Protein AF-A0A833YTD2-F1 (afdb_monomer_lite)

Structure (mmCIF, N/CA/C/O backbone):
data_AF-A0A833YTD2-F1
#
_entry.id   AF-A0A833YTD2-F1
#
loop_
_atom_site.group_PDB
_atom_site.id
_atom_site.type_symbol
_atom_site.label_atom_id
_atom_site.label_alt_id
_atom_site.label_comp_id
_atom_site.label_asym_id
_atom_site.label_entity_id
_atom_site.label_seq_id
_atom_site.pdbx_PDB_ins_code
_atom_site.Cartn_x
_atom_site.Cartn_y
_atom_site.Cartn_z
_atom_site.occupancy
_atom_site.B_iso_or_equiv
_atom_site.auth_seq_id
_atom_site.auth_comp_id
_atom_site.auth_asym_id
_atom_site.auth_atom_id
_atom_site.pdbx_PDB_model_num
ATOM 1 N N . MET A 1 1 ? 0.927 -25.641 -56.494 1.00 41.62 1 MET A N 1
ATOM 2 C CA . MET A 1 1 ? 1.673 -25.225 -57.704 1.00 41.62 1 MET A CA 1
ATOM 3 C C . MET A 1 1 ? 3.139 -25.027 -57.335 1.00 41.62 1 MET A C 1
ATOM 5 O O . MET A 1 1 ? 3.427 -24.178 -56.504 1.00 41.62 1 MET A O 1
ATOM 9 N N . LYS A 1 2 ? 4.049 -25.852 -57.868 1.00 44.50 2 LYS A N 1
ATOM 10 C CA . LYS A 1 2 ? 5.506 -25.707 -57.690 1.00 44.50 2 LYS A CA 1
ATOM 11 C C . LYS A 1 2 ? 6.048 -24.859 -58.843 1.00 44.50 2 LYS A C 1
ATOM 13 O O . LYS A 1 2 ? 5.858 -25.237 -59.993 1.00 44.50 2 LYS A O 1
ATOM 18 N N . VAL A 1 3 ? 6.706 -23.741 -58.540 1.00 43.31 3 VAL A N 1
ATOM 19 C CA . VAL A 1 3 ? 7.342 -22.870 -59.542 1.00 43.31 3 VAL A CA 1
ATOM 20 C C . VAL A 1 3 ? 8.847 -23.133 -59.515 1.00 43.31 3 VAL A C 1
ATOM 22 O O . VAL A 1 3 ? 9.513 -22.848 -58.521 1.00 43.31 3 VAL A O 1
ATOM 25 N N . ALA A 1 4 ? 9.374 -23.726 -60.586 1.00 42.44 4 ALA A N 1
ATOM 26 C CA . ALA A 1 4 ? 10.803 -23.953 -60.773 1.00 42.44 4 ALA A CA 1
ATOM 27 C C . ALA A 1 4 ? 11.486 -22.652 -61.232 1.00 42.44 4 ALA A C 1
ATOM 29 O O . ALA A 1 4 ? 11.029 -22.015 -62.178 1.00 42.44 4 ALA A O 1
ATOM 30 N N . LYS A 1 5 ? 12.578 -22.250 -60.570 1.00 51.62 5 LYS A N 1
ATOM 31 C CA . LYS A 1 5 ? 13.430 -21.124 -60.988 1.00 51.62 5 LYS A CA 1
ATOM 32 C C . LYS A 1 5 ? 14.595 -21.664 -61.821 1.00 51.62 5 LYS A C 1
ATOM 34 O O . LYS A 1 5 ? 15.407 -22.430 -61.313 1.00 51.62 5 LYS A O 1
ATOM 39 N N . SER A 1 6 ? 14.667 -21.272 -63.089 1.00 47.19 6 SER A N 1
ATOM 40 C CA . SER A 1 6 ? 15.777 -21.577 -63.998 1.00 47.19 6 SER A CA 1
ATOM 41 C C . SER A 1 6 ? 17.015 -20.736 -63.666 1.00 47.19 6 SER A C 1
ATOM 43 O O . SER A 1 6 ? 16.913 -19.518 -63.523 1.00 47.19 6 SER A O 1
ATOM 45 N N . SER A 1 7 ? 18.188 -21.365 -63.583 1.00 44.44 7 SER A N 1
ATOM 46 C CA . SER A 1 7 ? 19.479 -20.696 -63.404 1.00 44.44 7 SER A CA 1
ATOM 47 C C . SER A 1 7 ? 20.081 -20.283 -64.751 1.00 44.44 7 SER A C 1
ATOM 49 O O . SER A 1 7 ? 20.468 -21.144 -65.540 1.00 44.44 7 SER A O 1
ATOM 51 N N . THR A 1 8 ? 20.212 -18.983 -65.005 1.00 51.75 8 THR A N 1
ATOM 52 C CA . THR A 1 8 ? 21.059 -18.447 -66.083 1.00 51.75 8 THR A CA 1
ATOM 53 C C . THR A 1 8 ? 22.411 -17.997 -65.507 1.00 51.75 8 THR A C 1
ATOM 55 O O . THR A 1 8 ? 22.446 -17.400 -64.426 1.00 51.75 8 THR A O 1
ATOM 58 N N . PRO A 1 9 ? 23.548 -18.282 -66.169 1.00 45.06 9 PRO A N 1
ATOM 59 C CA . PRO A 1 9 ? 24.859 -17.870 -65.676 1.00 45.06 9 PRO A CA 1
ATOM 60 C C . PRO A 1 9 ? 25.076 -16.365 -65.898 1.00 45.06 9 PRO A C 1
ATOM 62 O O . PRO A 1 9 ? 24.963 -15.863 -67.015 1.00 45.06 9 PRO A O 1
ATOM 65 N N . ARG A 1 10 ? 25.413 -15.632 -64.828 1.00 45.75 10 ARG A N 1
ATOM 66 C CA . ARG A 1 10 ? 25.857 -14.232 -64.910 1.00 45.75 10 ARG A CA 1
ATOM 67 C C . ARG A 1 10 ? 27.280 -14.181 -65.471 1.00 45.75 10 ARG A C 1
ATOM 69 O O . ARG A 1 10 ? 28.210 -14.671 -64.836 1.00 45.75 10 ARG A O 1
ATOM 76 N N . VAL A 1 11 ? 27.449 -13.561 -66.635 1.00 43.88 11 VAL A N 1
ATOM 77 C CA . VAL A 1 11 ? 28.760 -13.231 -67.212 1.00 43.88 11 VAL A CA 1
ATOM 78 C C . 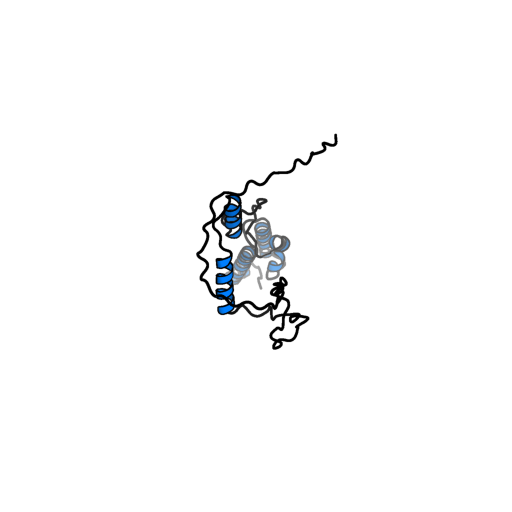VAL A 1 11 ? 29.309 -11.995 -66.493 1.00 43.88 11 VAL A C 1
ATOM 80 O O . VAL A 1 11 ? 28.683 -10.940 -66.494 1.00 43.88 11 VAL A O 1
ATOM 83 N N . SER A 1 12 ? 30.464 -12.136 -65.841 1.00 46.84 12 SER A N 1
ATOM 84 C CA . SER A 1 12 ? 31.156 -11.055 -65.130 1.00 46.84 12 SER A CA 1
ATOM 85 C C . SER A 1 12 ? 32.091 -10.307 -66.083 1.00 46.84 12 SER A C 1
ATOM 87 O O . SER A 1 12 ? 33.175 -10.797 -66.396 1.00 46.84 12 SER A O 1
ATOM 89 N N . THR A 1 13 ? 31.717 -9.105 -66.512 1.00 53.38 13 THR A N 1
ATOM 90 C CA . THR A 1 13 ? 32.609 -8.176 -67.224 1.00 53.38 13 THR A CA 1
ATOM 91 C C . THR A 1 13 ? 33.577 -7.514 -66.239 1.00 53.38 13 THR A C 1
ATOM 93 O O . THR A 1 13 ? 33.144 -6.845 -65.303 1.00 53.38 13 THR A O 1
ATOM 96 N N . ARG A 1 14 ? 34.889 -7.710 -66.424 1.00 50.53 14 ARG A N 1
ATOM 97 C CA . ARG A 1 14 ? 35.938 -7.034 -65.636 1.00 50.53 14 ARG A CA 1
ATOM 98 C C . ARG A 1 14 ? 36.152 -5.598 -66.157 1.00 50.53 14 ARG A C 1
ATOM 100 O O . ARG A 1 14 ? 36.214 -5.432 -67.374 1.00 50.53 14 ARG A O 1
ATOM 107 N N . PRO A 1 15 ? 36.288 -4.575 -65.293 1.00 50.06 15 PRO A N 1
ATOM 108 C CA . PRO A 1 15 ? 36.609 -3.213 -65.720 1.00 50.06 15 PRO A CA 1
ATOM 109 C C . PRO A 1 15 ? 38.087 -3.081 -66.129 1.00 50.06 15 PRO A C 1
ATOM 111 O O . PRO A 1 15 ? 38.977 -3.650 -65.505 1.00 50.06 15 PRO A O 1
ATOM 114 N N . VAL A 1 16 ? 38.324 -2.328 -67.207 1.00 52.22 16 VAL A N 1
ATOM 115 C CA . VAL A 1 16 ? 39.529 -2.348 -68.067 1.00 52.22 16 VAL A CA 1
ATOM 116 C C . VAL A 1 16 ? 40.715 -1.520 -67.529 1.00 52.22 16 VAL A C 1
ATOM 118 O O . VAL A 1 16 ? 41.730 -1.402 -68.197 1.00 52.22 16 VAL A O 1
ATOM 121 N N . HIS A 1 17 ? 40.629 -0.917 -66.341 1.00 51.88 17 HIS A N 1
ATOM 122 C CA . HIS A 1 17 ? 41.629 0.068 -65.899 1.00 51.88 17 HIS A CA 1
ATOM 123 C C . HIS A 1 17 ? 42.019 -0.174 -64.437 1.00 51.88 17 HIS A C 1
ATOM 125 O O . HIS A 1 17 ? 41.437 0.407 -63.525 1.00 51.88 17 HIS A O 1
ATOM 131 N N . GLN A 1 18 ? 43.002 -1.049 -64.216 1.00 53.09 18 GLN A N 1
ATOM 132 C CA . GLN A 1 18 ? 43.701 -1.173 -62.938 1.00 53.09 18 GLN A CA 1
ATOM 133 C C . GLN A 1 18 ? 45.182 -0.857 -63.171 1.00 53.09 18 GLN A C 1
ATOM 135 O O . GLN A 1 18 ? 45.814 -1.424 -64.058 1.00 53.09 18 GLN A O 1
ATOM 140 N N . ILE A 1 19 ? 45.687 0.105 -62.401 1.00 56.41 19 ILE A N 1
ATOM 141 C CA . ILE A 1 19 ? 47.019 0.712 -62.495 1.00 56.41 19 ILE A CA 1
ATOM 142 C C . ILE A 1 19 ? 48.107 -0.362 -62.324 1.00 56.41 19 ILE A C 1
ATOM 144 O O . ILE A 1 19 ? 48.122 -1.068 -61.315 1.00 56.41 19 ILE A O 1
ATOM 148 N N . GLN A 1 20 ? 49.005 -0.476 -63.308 1.00 44.88 20 GLN A N 1
ATOM 149 C CA . GLN A 1 20 ? 50.247 -1.249 -63.215 1.00 44.88 20 GLN A CA 1
ATOM 150 C C . GLN A 1 20 ? 51.271 -0.442 -62.411 1.00 44.88 20 GLN A C 1
ATOM 152 O O . GLN A 1 20 ? 51.542 0.711 -62.742 1.00 44.88 20 GLN A O 1
ATOM 157 N N . PHE A 1 21 ? 51.815 -1.038 -61.351 1.00 37.88 21 PHE A N 1
ATOM 158 C CA . PHE A 1 21 ? 52.979 -0.500 -60.654 1.00 37.88 21 PHE A CA 1
ATOM 159 C C . PHE A 1 21 ? 54.253 -1.042 -61.306 1.00 37.88 21 PHE A C 1
ATOM 161 O O . PHE A 1 21 ? 54.338 -2.233 -61.598 1.00 37.88 21 PHE A O 1
ATOM 168 N N . ASP A 1 22 ? 55.183 -0.121 -61.543 1.00 41.75 22 ASP A N 1
ATOM 169 C CA . ASP A 1 22 ? 56.456 -0.274 -62.247 1.00 41.75 22 ASP A CA 1
ATOM 170 C C . ASP A 1 22 ? 57.349 -1.334 -61.575 1.00 41.75 22 ASP A C 1
ATOM 172 O O . ASP A 1 22 ? 57.587 -1.295 -60.364 1.00 41.75 22 ASP A O 1
ATOM 176 N N . GLU A 1 23 ? 57.799 -2.313 -62.359 1.00 40.50 23 GLU A N 1
ATOM 177 C CA . GLU A 1 23 ? 58.590 -3.460 -61.913 1.00 40.50 23 GLU A CA 1
ATOM 178 C C . GLU A 1 23 ? 60.079 -3.091 -61.986 1.00 40.50 23 GLU A C 1
ATOM 180 O O . GLU A 1 23 ? 60.678 -3.026 -63.059 1.00 40.50 23 GLU A O 1
ATOM 185 N N . GLY A 1 24 ? 60.674 -2.805 -60.824 1.00 40.91 24 GLY A N 1
ATOM 186 C CA . GLY A 1 24 ? 62.115 -2.623 -60.683 1.00 40.91 24 GLY A CA 1
ATOM 187 C C . GLY A 1 24 ? 62.856 -3.913 -61.031 1.00 40.91 24 GLY A C 1
ATOM 188 O O . GLY A 1 24 ? 62.615 -4.961 -60.434 1.00 40.91 24 GLY A O 1
ATOM 189 N N . SER A 1 25 ? 63.750 -3.820 -62.012 1.00 46.19 25 SER A N 1
ATOM 190 C CA . SER A 1 25 ? 64.627 -4.894 -62.457 1.00 46.19 25 SER A CA 1
ATOM 191 C C . SER A 1 25 ? 65.612 -5.296 -61.363 1.00 46.19 25 SER A C 1
ATOM 193 O O . SER A 1 25 ? 66.451 -4.481 -60.996 1.00 46.19 25 SER A O 1
ATOM 195 N N . ASP A 1 26 ? 65.588 -6.559 -60.946 1.00 37.97 26 ASP A N 1
ATOM 196 C CA . ASP A 1 26 ? 66.776 -7.231 -60.423 1.00 37.97 26 ASP A CA 1
ATOM 197 C C . ASP A 1 26 ? 66.811 -8.674 -60.933 1.00 37.97 26 ASP A C 1
ATOM 199 O O . ASP A 1 26 ? 66.006 -9.541 -60.595 1.00 37.97 26 ASP A O 1
ATOM 203 N N . SER A 1 27 ? 67.753 -8.900 -61.838 1.00 45.41 27 SER A N 1
ATOM 204 C CA . SER A 1 27 ? 68.058 -10.171 -62.469 1.00 45.41 27 SER A CA 1
ATOM 205 C C . SER A 1 27 ? 68.852 -11.067 -61.525 1.00 45.41 27 SER A C 1
ATOM 207 O O . SER A 1 27 ? 70.038 -10.819 -61.351 1.00 45.41 27 SER A O 1
ATOM 209 N N . PHE A 1 28 ? 68.255 -12.143 -61.010 1.00 34.22 28 PHE A N 1
ATOM 210 C CA . PHE A 1 28 ? 68.983 -13.352 -60.608 1.00 34.22 28 PHE A CA 1
ATOM 211 C C . PHE A 1 28 ? 68.095 -14.584 -60.814 1.00 34.22 28 PHE A C 1
ATOM 213 O O . PHE A 1 28 ? 67.088 -14.784 -60.138 1.00 34.22 28 PHE A O 1
ATOM 220 N N . ALA A 1 29 ? 68.469 -15.398 -61.798 1.00 45.41 29 ALA A N 1
ATOM 221 C CA . ALA A 1 29 ? 67.940 -16.735 -61.976 1.00 45.41 29 ALA A CA 1
ATOM 222 C C . ALA A 1 29 ? 68.567 -17.652 -60.921 1.00 45.41 29 ALA A C 1
ATOM 224 O O . ALA A 1 29 ? 69.768 -17.882 -60.970 1.00 45.41 29 ALA A O 1
ATOM 225 N N . ASP A 1 30 ? 67.762 -18.175 -59.999 1.00 39.47 30 ASP A N 1
ATOM 226 C CA . ASP A 1 30 ? 67.750 -19.614 -59.750 1.00 39.47 30 ASP A CA 1
ATOM 227 C C . ASP A 1 30 ? 66.503 -20.049 -58.975 1.00 39.47 30 ASP A C 1
ATOM 229 O O . ASP A 1 30 ? 65.936 -19.336 -58.147 1.00 39.47 30 ASP A O 1
ATOM 233 N N . GLN A 1 31 ? 66.032 -21.232 -59.341 1.00 48.94 31 GLN A N 1
ATOM 234 C CA . GLN A 1 31 ? 64.831 -21.879 -58.843 1.00 48.94 31 GLN A CA 1
ATOM 235 C C . GLN A 1 31 ? 64.985 -22.313 -57.384 1.00 48.94 31 GLN A C 1
ATOM 237 O O . GLN A 1 31 ? 65.771 -23.201 -57.099 1.00 48.94 31 GLN A O 1
ATOM 242 N N . GLU A 1 32 ? 64.094 -21.849 -56.508 1.00 40.56 32 GLU A N 1
ATOM 243 C CA . GLU A 1 32 ? 63.520 -22.694 -55.456 1.00 40.56 32 GLU A CA 1
ATOM 244 C C . GLU A 1 32 ? 62.132 -22.162 -55.072 1.00 40.56 32 GLU A C 1
ATOM 246 O O . GLU A 1 32 ? 61.956 -21.141 -54.410 1.00 40.56 32 GLU A O 1
ATOM 251 N N . LYS A 1 33 ? 61.098 -22.862 -55.552 1.00 41.75 33 LYS A N 1
ATOM 252 C CA . LYS A 1 33 ? 59.701 -22.641 -55.176 1.00 41.75 33 LYS A CA 1
ATOM 253 C C . LYS A 1 33 ? 59.516 -23.013 -53.704 1.00 41.75 33 LYS A C 1
ATOM 255 O O . LYS A 1 33 ? 59.123 -24.139 -53.398 1.00 41.75 33 LYS A O 1
ATOM 260 N N . THR A 1 34 ? 59.690 -22.066 -52.789 1.00 41.94 34 THR A N 1
ATOM 261 C CA . THR A 1 34 ? 58.997 -22.148 -51.503 1.00 41.94 34 THR A CA 1
ATOM 262 C C . THR A 1 34 ? 57.529 -21.845 -51.782 1.00 41.94 34 THR A C 1
ATOM 264 O O . THR A 1 34 ? 57.094 -20.707 -51.939 1.00 41.94 34 THR A O 1
ATOM 267 N N . ALA A 1 35 ? 56.745 -22.910 -51.952 1.00 46.88 35 ALA A N 1
ATOM 268 C CA . ALA A 1 35 ? 55.295 -22.832 -51.977 1.00 46.88 35 ALA A CA 1
ATOM 269 C C . ALA A 1 35 ? 54.818 -22.397 -50.586 1.00 46.88 35 ALA A C 1
ATOM 271 O O . ALA A 1 35 ? 54.372 -23.213 -49.778 1.00 46.88 35 ALA A O 1
ATOM 272 N N . ASP A 1 36 ? 54.928 -21.101 -50.299 1.00 51.22 36 ASP A N 1
ATOM 273 C CA . ASP A 1 36 ? 54.389 -20.487 -49.100 1.00 51.22 36 ASP A CA 1
ATOM 274 C C . ASP A 1 36 ? 52.878 -20.342 -49.304 1.00 51.22 36 ASP A C 1
ATOM 276 O O . ASP A 1 36 ? 52.296 -19.274 -49.507 1.00 51.22 36 ASP A O 1
ATOM 280 N N . HIS A 1 37 ? 52.214 -21.499 -49.318 1.00 54.41 37 HIS A N 1
ATOM 281 C CA . HIS A 1 37 ? 50.795 -21.597 -49.082 1.00 54.41 37 HIS A CA 1
ATOM 282 C C . HIS A 1 37 ? 50.560 -20.895 -47.748 1.00 54.41 37 HIS A C 1
ATOM 284 O O . HIS A 1 37 ? 50.766 -21.498 -46.691 1.00 54.41 37 HIS A O 1
ATOM 290 N N . ARG A 1 38 ? 50.110 -19.633 -47.784 1.00 60.91 38 ARG A N 1
ATOM 291 C CA . ARG A 1 38 ? 49.451 -18.968 -46.657 1.00 60.91 38 ARG A CA 1
ATOM 292 C C . ARG A 1 38 ? 48.228 -19.809 -46.296 1.00 60.91 38 ARG A C 1
ATOM 294 O O . ARG A 1 38 ? 47.096 -19.508 -46.671 1.00 60.91 38 ARG A O 1
ATOM 301 N N . LYS A 1 39 ? 48.462 -20.926 -45.601 1.00 64.06 39 LYS A N 1
ATOM 302 C CA . LYS A 1 39 ? 47.451 -21.727 -44.930 1.00 64.06 39 LYS A CA 1
ATOM 303 C C . LYS A 1 39 ? 46.708 -20.716 -44.080 1.00 64.06 39 LYS A C 1
ATOM 305 O O . LYS A 1 39 ? 47.331 -20.041 -43.264 1.00 64.06 39 LYS A O 1
ATOM 310 N N . ARG A 1 40 ? 45.409 -20.554 -44.324 1.00 66.88 40 ARG A N 1
ATOM 311 C CA . ARG A 1 40 ? 44.534 -19.689 -43.530 1.00 66.88 40 ARG A CA 1
ATOM 312 C C . ARG A 1 40 ? 44.552 -20.219 -42.094 1.00 66.88 40 ARG A C 1
ATOM 314 O O . ARG A 1 40 ? 43.794 -21.122 -41.750 1.00 66.88 40 ARG A O 1
ATOM 321 N N . LYS A 1 41 ? 45.509 -19.757 -41.289 1.00 75.06 41 LYS A N 1
ATOM 322 C CA . LYS A 1 41 ? 45.651 -20.140 -39.885 1.00 75.06 41 LYS A CA 1
ATOM 323 C C . LYS A 1 41 ? 44.578 -19.377 -39.119 1.00 75.06 41 LYS A C 1
ATOM 325 O O . LYS A 1 41 ? 44.457 -18.165 -39.257 1.00 75.06 41 LYS A O 1
ATOM 330 N N . ASN A 1 42 ? 43.761 -20.108 -38.370 1.00 83.81 42 ASN A N 1
ATOM 331 C CA . ASN A 1 42 ? 42.755 -19.514 -37.499 1.00 83.81 42 ASN A CA 1
ATOM 332 C C . ASN A 1 42 ? 43.471 -18.790 -36.344 1.00 83.81 42 ASN A C 1
ATOM 334 O O . ASN A 1 42 ? 44.375 -19.371 -35.746 1.00 83.81 42 ASN A O 1
ATOM 338 N N . ILE A 1 43 ? 43.050 -17.562 -36.034 1.00 87.69 43 ILE A N 1
ATOM 339 C CA . ILE A 1 43 ? 43.617 -16.702 -34.982 1.00 87.69 43 ILE A CA 1
ATOM 340 C C . ILE A 1 43 ? 43.636 -17.361 -33.594 1.00 87.69 43 ILE A C 1
ATOM 342 O O . ILE A 1 43 ? 44.514 -17.068 -32.792 1.00 87.69 43 ILE A O 1
ATOM 346 N N . PHE A 1 44 ? 42.729 -18.305 -33.329 1.00 86.12 44 PHE A N 1
ATOM 347 C CA . PHE A 1 44 ? 42.662 -19.030 -32.057 1.00 86.12 44 PHE A CA 1
ATOM 348 C C . PHE A 1 44 ? 43.516 -20.311 -32.026 1.00 86.12 44 PHE A C 1
ATOM 350 O O . PHE A 1 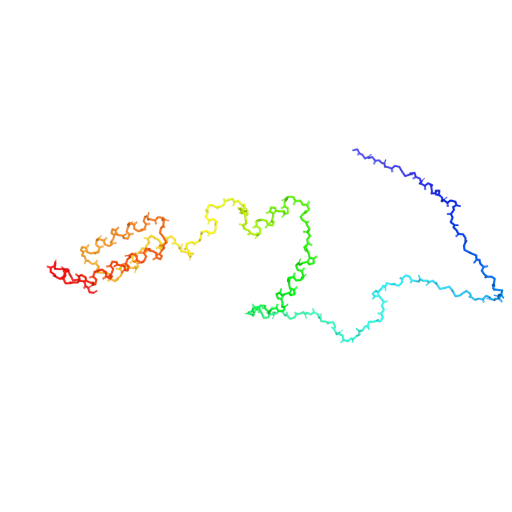44 ? 43.636 -20.948 -30.982 1.00 86.12 44 PHE A O 1
ATOM 357 N N . LYS A 1 45 ? 44.106 -20.730 -33.156 1.00 84.44 45 LYS A N 1
ATOM 358 C CA . LYS A 1 45 ? 44.930 -21.946 -33.241 1.00 84.44 45 LYS A CA 1
ATOM 359 C C . LYS A 1 45 ? 46.411 -21.583 -33.142 1.00 84.44 45 LYS A C 1
ATOM 361 O O . LYS A 1 45 ? 47.046 -21.257 -34.142 1.00 84.44 45 LYS A O 1
ATOM 366 N N . GLY A 1 46 ? 46.969 -21.686 -31.939 1.00 85.62 46 GLY A N 1
ATOM 367 C CA . GLY A 1 46 ? 48.377 -21.401 -31.676 1.00 85.62 46 GLY A CA 1
ATOM 368 C C . GLY A 1 46 ? 48.785 -21.693 -30.233 1.00 85.62 46 GLY A C 1
ATOM 369 O O . GLY A 1 46 ? 47.976 -22.143 -29.423 1.00 85.62 46 GLY A O 1
ATOM 370 N N . LYS A 1 47 ? 50.059 -21.444 -29.915 1.00 88.56 47 LYS A N 1
ATOM 371 C CA . LYS A 1 47 ? 50.548 -21.478 -28.530 1.00 88.56 47 LYS A CA 1
ATOM 372 C C . LYS A 1 47 ? 49.924 -20.300 -27.771 1.00 88.56 47 LYS A C 1
ATOM 374 O O . LYS A 1 47 ? 49.979 -19.177 -28.262 1.00 88.56 47 LYS A O 1
ATOM 379 N N . ARG A 1 48 ? 49.337 -20.558 -26.600 1.00 88.12 48 ARG A N 1
ATOM 380 C CA . ARG A 1 48 ? 48.745 -19.539 -25.717 1.00 88.12 48 ARG A CA 1
ATOM 381 C C . ARG A 1 48 ? 49.607 -19.318 -24.477 1.00 88.12 48 ARG A C 1
ATOM 383 O O . ARG A 1 48 ? 50.492 -20.119 -24.182 1.00 88.12 48 ARG A O 1
ATOM 390 N N . LEU A 1 49 ? 49.303 -18.260 -23.733 1.00 88.44 49 LEU A N 1
ATOM 391 C CA . LEU A 1 49 ? 49.847 -18.052 -22.395 1.00 88.44 49 LEU A CA 1
ATOM 392 C C . LEU A 1 49 ? 49.190 -19.056 -21.432 1.00 88.44 49 LEU A C 1
ATOM 394 O O . LEU A 1 49 ? 47.973 -19.049 -21.247 1.00 88.44 49 LEU A O 1
ATOM 398 N N . ASN A 1 50 ? 49.996 -19.940 -20.847 1.00 85.38 50 ASN A N 1
ATOM 399 C CA . ASN A 1 50 ? 49.558 -20.994 -19.922 1.00 85.38 50 ASN A CA 1
ATOM 400 C C . ASN A 1 50 ? 49.723 -20.557 -18.452 1.00 85.38 50 ASN A C 1
ATOM 402 O O . ASN A 1 50 ? 50.216 -21.322 -17.636 1.00 85.38 50 ASN A O 1
ATOM 406 N N . ILE A 1 51 ? 49.385 -19.302 -18.137 1.00 93.50 51 ILE A N 1
ATOM 407 C CA . ILE A 1 51 ? 49.502 -18.739 -16.776 1.00 93.50 51 ILE A CA 1
ATOM 408 C C . ILE A 1 51 ? 48.256 -19.073 -15.944 1.00 93.50 51 ILE A C 1
ATOM 410 O O . ILE A 1 51 ? 48.347 -19.289 -14.742 1.00 93.50 51 ILE A O 1
ATOM 414 N N . PHE A 1 52 ? 47.092 -19.128 -16.598 1.00 87.44 52 PHE A N 1
ATOM 415 C CA . PHE A 1 52 ? 45.818 -19.460 -15.971 1.00 87.44 52 PHE A CA 1
ATOM 416 C C . PHE A 1 52 ? 45.385 -20.873 -16.366 1.00 87.44 52 PHE A C 1
ATOM 418 O O . PHE A 1 52 ? 45.238 -21.181 -17.561 1.00 87.44 52 PHE A O 1
ATOM 425 N N . ASP A 1 53 ? 45.153 -21.702 -15.350 1.00 86.38 53 ASP A N 1
ATOM 426 C CA . ASP A 1 53 ? 44.522 -23.008 -15.496 1.00 86.38 53 ASP A CA 1
ATOM 427 C C . ASP A 1 53 ? 43.033 -22.859 -15.802 1.00 86.38 53 ASP A C 1
ATOM 429 O O . ASP A 1 53 ? 42.381 -21.874 -15.441 1.00 86.38 53 ASP A O 1
ATOM 433 N N . LEU A 1 54 ? 42.487 -23.846 -16.510 1.00 82.00 54 LEU A N 1
ATOM 434 C CA . LEU A 1 54 ? 41.089 -23.832 -16.910 1.00 82.00 54 LEU A CA 1
ATOM 435 C C . LEU A 1 54 ? 40.211 -24.030 -15.666 1.00 82.00 54 LEU A C 1
ATOM 437 O O . LEU A 1 54 ? 40.109 -25.136 -15.140 1.00 82.00 54 LEU A O 1
ATOM 441 N N . LYS A 1 55 ? 39.574 -22.959 -15.189 1.00 81.31 55 LYS A N 1
ATOM 442 C CA . LYS A 1 55 ? 38.563 -23.058 -14.133 1.00 81.31 55 LYS A CA 1
ATOM 443 C C . LYS A 1 55 ? 37.289 -23.658 -14.729 1.00 81.31 55 LYS A C 1
ATOM 445 O O . LYS A 1 55 ? 36.674 -23.053 -15.600 1.00 81.31 55 LYS A O 1
ATOM 450 N N . THR A 1 56 ? 36.914 -24.854 -14.279 1.00 72.62 56 THR A N 1
ATOM 451 C CA . THR A 1 56 ? 35.707 -25.572 -14.728 1.00 72.62 56 THR A CA 1
ATOM 452 C C . THR A 1 56 ? 34.427 -25.083 -14.051 1.00 72.62 56 THR A C 1
ATOM 454 O O . THR A 1 56 ? 33.345 -25.345 -14.563 1.00 72.62 56 THR A O 1
ATOM 457 N N . ALA A 1 57 ? 34.541 -24.355 -12.937 1.00 62.16 57 ALA A N 1
ATOM 458 C CA . ALA A 1 57 ? 33.424 -23.718 -12.251 1.00 62.16 57 ALA A CA 1
ATOM 459 C C . ALA A 1 57 ? 33.883 -22.432 -11.546 1.00 62.16 57 ALA A C 1
ATOM 461 O O . ALA A 1 57 ? 34.977 -22.370 -10.976 1.00 62.16 57 ALA A O 1
ATOM 462 N N . THR A 1 58 ? 33.038 -21.408 -11.601 1.00 69.62 58 THR A N 1
ATOM 463 C CA . THR A 1 58 ? 33.135 -20.195 -10.777 1.00 69.62 58 THR A CA 1
ATOM 464 C C . THR A 1 58 ? 32.408 -20.470 -9.456 1.00 69.62 58 THR A C 1
ATOM 466 O O . THR A 1 58 ? 31.440 -21.225 -9.469 1.00 69.62 58 THR A O 1
ATOM 469 N N . GLN A 1 59 ? 32.890 -19.920 -8.332 1.00 66.19 59 GLN A N 1
ATOM 470 C CA . GLN A 1 59 ? 32.326 -20.128 -6.984 1.00 66.19 59 GLN A CA 1
ATOM 471 C C . GLN A 1 59 ? 30.787 -20.121 -6.982 1.00 66.19 59 GLN A C 1
ATOM 473 O O . GLN A 1 59 ? 30.171 -19.193 -7.501 1.00 66.19 59 GLN A O 1
ATOM 478 N N . GLU A 1 60 ? 30.189 -21.155 -6.384 1.00 62.50 60 GLU A N 1
ATOM 479 C CA . GLU A 1 60 ? 28.748 -21.449 -6.459 1.00 62.50 60 GLU A CA 1
ATOM 480 C C . GLU A 1 60 ? 27.860 -20.464 -5.678 1.00 62.50 60 GLU A C 1
ATOM 482 O O . GLU A 1 60 ? 26.647 -20.463 -5.862 1.00 62.50 60 GLU A O 1
ATOM 487 N N . ALA A 1 61 ? 28.439 -19.591 -4.850 1.00 58.25 61 ALA A N 1
ATOM 488 C CA . ALA A 1 61 ? 27.694 -18.553 -4.145 1.00 58.25 61 ALA A CA 1
ATOM 489 C C . ALA A 1 61 ? 28.598 -17.347 -3.836 1.00 58.25 61 ALA A C 1
ATOM 491 O O . ALA A 1 61 ? 29.382 -17.405 -2.886 1.00 58.25 61 ALA A O 1
ATOM 492 N N . PRO A 1 62 ? 28.540 -16.258 -4.623 1.00 69.38 62 PRO A N 1
ATOM 493 C CA . PRO A 1 62 ? 29.101 -14.983 -4.191 1.00 69.38 62 PRO A CA 1
ATOM 494 C C . PRO A 1 62 ? 28.323 -14.445 -2.977 1.00 69.38 62 PRO A C 1
ATOM 496 O O . PRO A 1 62 ? 27.146 -14.755 -2.799 1.00 69.38 62 PRO A O 1
ATOM 499 N N . GLU A 1 63 ? 28.976 -13.641 -2.137 1.00 63.16 63 GLU A N 1
ATOM 500 C CA . GLU A 1 63 ? 28.381 -13.027 -0.944 1.00 63.16 63 GLU A CA 1
ATOM 501 C C . GLU A 1 63 ? 27.281 -12.015 -1.326 1.00 63.16 63 GLU A C 1
ATOM 503 O O . GLU A 1 63 ? 27.519 -10.818 -1.437 1.00 63.16 63 GLU A O 1
ATOM 508 N N . THR A 1 64 ? 26.044 -12.477 -1.520 1.00 64.38 64 THR A N 1
ATOM 509 C CA . THR A 1 64 ? 24.888 -11.630 -1.883 1.00 64.38 64 THR A CA 1
ATOM 510 C C . THR A 1 64 ? 24.398 -10.719 -0.750 1.00 64.38 64 THR A C 1
ATOM 512 O O . THR A 1 64 ? 23.424 -9.995 -0.931 1.00 64.38 64 THR A O 1
ATOM 515 N N . GLY A 1 65 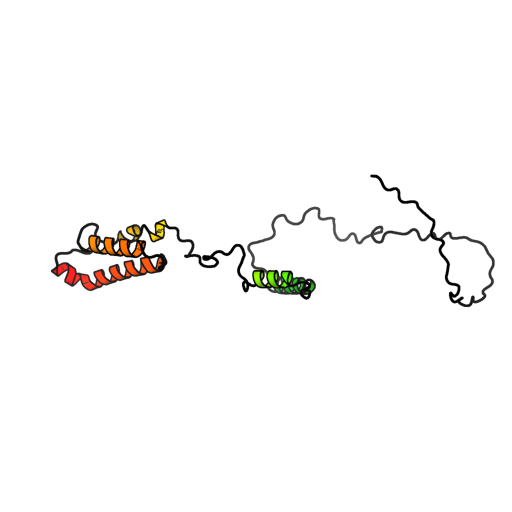? 25.017 -10.782 0.433 1.00 64.94 65 GLY A N 1
ATOM 516 C CA . GLY A 1 65 ? 24.625 -9.993 1.605 1.00 64.94 65 GLY A CA 1
ATOM 517 C C . GLY A 1 65 ? 25.298 -8.622 1.706 1.00 64.94 65 GLY A C 1
ATOM 518 O O . GLY A 1 65 ? 24.825 -7.777 2.463 1.00 64.94 65 GLY A O 1
ATOM 519 N N . ALA A 1 66 ? 26.388 -8.387 0.970 1.00 76.88 66 ALA A N 1
ATOM 520 C CA . ALA A 1 66 ? 27.090 -7.110 0.987 1.00 76.88 66 ALA A CA 1
ATOM 521 C C . ALA A 1 66 ? 26.504 -6.162 -0.066 1.00 76.88 66 ALA A C 1
ATOM 523 O O . ALA A 1 66 ? 26.335 -6.535 -1.228 1.00 76.88 66 ALA A O 1
ATOM 524 N N . ALA A 1 67 ? 26.210 -4.923 0.334 1.00 81.38 67 ALA A N 1
ATOM 525 C CA . ALA A 1 67 ? 25.871 -3.881 -0.626 1.00 81.38 67 ALA A CA 1
ATOM 526 C C . ALA A 1 67 ? 27.054 -3.669 -1.595 1.00 81.38 67 ALA A C 1
ATOM 528 O O . ALA A 1 67 ? 28.206 -3.708 -1.146 1.00 81.38 67 ALA A O 1
ATOM 529 N N . PRO A 1 68 ? 26.797 -3.438 -2.896 1.00 86.00 68 PRO A N 1
ATOM 530 C CA . PRO A 1 68 ? 27.852 -3.166 -3.865 1.00 86.00 68 PRO A CA 1
ATOM 531 C C . PRO A 1 68 ? 28.731 -2.001 -3.413 1.00 86.00 68 PRO A C 1
ATOM 533 O O . PRO A 1 68 ? 28.238 -1.014 -2.858 1.00 86.00 68 PRO A O 1
ATOM 536 N N . SER A 1 69 ? 30.036 -2.099 -3.661 1.00 90.69 69 SER A N 1
ATOM 537 C CA . SER A 1 69 ? 30.936 -0.986 -3.380 1.00 90.69 69 SER A CA 1
ATOM 538 C C . SER A 1 69 ? 30.679 0.170 -4.353 1.00 90.69 69 SER A C 1
ATOM 540 O O . SER A 1 69 ? 30.113 -0.019 -5.431 1.00 90.69 69 SER A O 1
ATOM 542 N N . LEU A 1 70 ? 31.130 1.381 -4.007 1.00 93.62 70 LEU A N 1
ATOM 543 C CA . LEU A 1 70 ? 31.027 2.539 -4.905 1.00 93.62 70 LEU A CA 1
ATOM 544 C C . LEU A 1 70 ? 31.660 2.256 -6.279 1.00 93.62 70 LEU A C 1
ATOM 546 O O . LEU A 1 70 ? 31.093 2.630 -7.302 1.00 93.62 70 LEU A O 1
ATOM 550 N N . TRP A 1 71 ? 32.788 1.540 -6.301 1.00 93.00 71 TRP A N 1
ATOM 551 C CA . TRP A 1 71 ? 33.464 1.139 -7.535 1.00 93.00 71 TRP A CA 1
ATOM 552 C C . TRP A 1 71 ? 32.595 0.234 -8.409 1.00 93.00 71 TRP A C 1
ATOM 554 O O . TRP A 1 71 ? 32.584 0.399 -9.626 1.00 93.00 71 TRP A O 1
ATOM 564 N N . ASP A 1 72 ? 31.837 -0.680 -7.801 1.00 91.94 72 ASP A N 1
ATOM 565 C CA . ASP A 1 72 ? 30.929 -1.566 -8.534 1.00 91.94 72 ASP A CA 1
ATOM 566 C C . ASP A 1 72 ? 29.755 -0.781 -9.132 1.00 91.94 72 ASP A C 1
ATOM 568 O O . ASP A 1 72 ? 29.353 -1.034 -10.267 1.00 91.94 72 ASP A O 1
ATOM 572 N N . VAL A 1 73 ? 29.232 0.206 -8.396 1.00 93.12 73 VAL A N 1
ATOM 573 C CA . VAL A 1 73 ? 28.144 1.077 -8.865 1.00 93.12 73 VAL A CA 1
ATOM 574 C C . VAL A 1 73 ? 28.603 1.964 -10.025 1.00 93.12 73 VAL A C 1
ATOM 576 O O . VAL A 1 73 ? 27.932 2.006 -11.055 1.00 93.12 73 VAL A O 1
ATOM 579 N N . GLU A 1 74 ? 29.747 2.643 -9.903 1.00 93.88 74 GLU A N 1
ATOM 580 C CA . GLU A 1 74 ? 30.290 3.480 -10.984 1.00 93.88 74 GLU A CA 1
ATOM 581 C C . GLU A 1 74 ? 30.640 2.647 -12.222 1.00 93.88 74 GLU A C 1
ATOM 583 O O . GLU A 1 74 ? 30.362 3.049 -13.354 1.00 93.88 74 GLU A O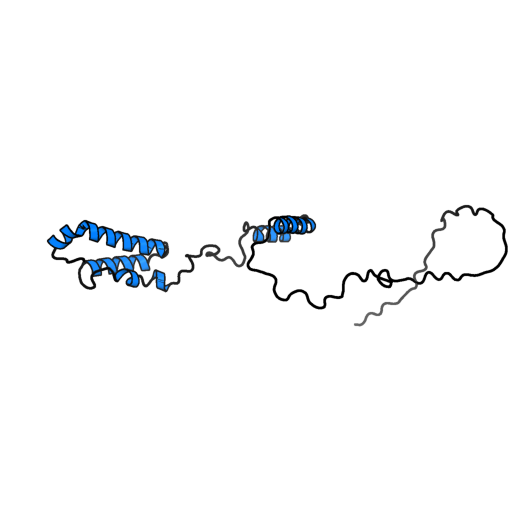 1
ATOM 588 N N . PHE A 1 75 ? 31.195 1.451 -12.024 1.00 94.06 75 PHE A N 1
ATOM 589 C CA . PHE A 1 75 ? 31.484 0.546 -13.128 1.00 94.06 75 PHE A CA 1
ATOM 590 C C . PHE A 1 75 ? 30.201 0.065 -13.820 1.00 94.06 75 PHE A C 1
ATOM 592 O O . PHE A 1 75 ? 30.132 0.044 -15.050 1.00 94.06 75 PHE A O 1
ATOM 599 N N . ALA A 1 76 ? 29.146 -0.249 -13.062 1.00 92.81 76 ALA A N 1
ATOM 600 C CA . ALA A 1 76 ? 27.844 -0.600 -13.622 1.00 92.81 76 ALA A CA 1
ATOM 601 C C . ALA A 1 76 ? 27.222 0.557 -14.425 1.00 92.81 76 ALA A C 1
ATOM 603 O O . ALA A 1 76 ? 26.635 0.318 -15.480 1.00 92.81 76 ALA A O 1
ATOM 604 N N . GLN A 1 77 ? 27.396 1.807 -13.982 1.00 91.38 77 GLN A N 1
ATOM 605 C CA . GLN A 1 77 ? 26.963 2.986 -14.740 1.00 91.38 77 GLN A CA 1
ATOM 606 C C . GLN A 1 77 ? 27.719 3.122 -16.066 1.00 91.38 77 GLN A C 1
ATOM 608 O O . GLN A 1 77 ? 27.100 3.352 -17.102 1.00 91.38 77 GLN A O 1
ATOM 613 N N . GLN A 1 78 ? 29.040 2.916 -16.071 1.00 93.19 78 GLN A N 1
ATOM 614 C CA . GLN A 1 78 ? 29.828 2.925 -17.309 1.00 93.19 78 GLN A CA 1
ATOM 615 C C . GLN A 1 78 ? 29.383 1.822 -18.278 1.00 93.19 78 GLN A C 1
ATOM 617 O O . GLN A 1 78 ? 29.277 2.066 -19.479 1.00 93.19 78 GLN A O 1
ATOM 622 N N . LEU A 1 79 ? 29.073 0.623 -17.773 1.00 92.88 79 LEU A N 1
ATOM 623 C CA . LEU A 1 79 ? 28.525 -0.464 -18.589 1.00 92.88 79 LEU A CA 1
ATOM 624 C C . LEU A 1 79 ? 27.140 -0.129 -19.159 1.00 92.88 79 LEU A C 1
ATOM 626 O O . LEU A 1 79 ? 26.861 -0.464 -20.310 1.00 92.88 79 LEU A O 1
ATOM 630 N N . ALA A 1 80 ? 26.283 0.538 -18.382 1.00 91.12 80 ALA A N 1
ATOM 631 C CA . ALA A 1 80 ? 24.984 1.005 -18.856 1.00 91.12 80 ALA A CA 1
ATOM 632 C C . ALA A 1 80 ? 25.141 2.050 -19.973 1.00 91.12 80 ALA A C 1
ATOM 634 O O . ALA A 1 80 ? 24.498 1.909 -21.010 1.00 91.12 80 ALA A O 1
ATOM 635 N N . ALA A 1 81 ? 26.068 3.002 -19.822 1.00 91.00 81 ALA A N 1
ATOM 636 C CA . ALA A 1 81 ? 26.351 4.040 -20.816 1.00 91.00 81 ALA A CA 1
ATOM 637 C C . ALA A 1 81 ? 26.841 3.479 -22.162 1.00 91.00 81 ALA A C 1
ATOM 639 O O . ALA A 1 81 ? 26.515 4.016 -23.216 1.00 91.00 81 ALA A O 1
ATOM 640 N N . VAL A 1 82 ? 27.582 2.364 -22.164 1.00 93.12 82 VAL A N 1
ATOM 641 C CA . VAL A 1 82 ? 27.976 1.684 -23.416 1.00 93.12 82 VAL A CA 1
ATOM 642 C C . VAL A 1 82 ? 26.755 1.161 -24.184 1.00 93.12 82 VAL A C 1
ATOM 644 O O . VAL A 1 82 ? 26.774 1.117 -25.414 1.00 93.12 82 VAL A O 1
ATOM 647 N N . ASN A 1 83 ? 25.693 0.785 -23.470 1.00 88.12 83 ASN A N 1
ATOM 648 C CA . ASN A 1 83 ? 24.441 0.315 -24.057 1.00 88.12 83 ASN A CA 1
ATOM 649 C C . ASN A 1 83 ? 23.432 1.444 -24.322 1.00 88.12 83 ASN A C 1
ATOM 651 O O . ASN A 1 83 ? 22.390 1.174 -24.920 1.00 88.12 83 ASN A O 1
ATOM 655 N N . GLU A 1 84 ? 23.707 2.684 -23.906 1.00 85.31 84 GLU A N 1
ATOM 656 C CA . GLU A 1 84 ? 22.831 3.818 -24.194 1.00 85.31 84 GLU A CA 1
ATOM 657 C C . GLU A 1 84 ? 22.807 4.086 -25.701 1.00 85.31 84 GLU A C 1
ATOM 659 O O . GLU A 1 84 ? 23.830 4.292 -26.357 1.00 85.31 84 GLU A O 1
ATOM 664 N N . GLN A 1 85 ? 21.606 4.052 -26.265 1.00 85.69 85 GLN A N 1
ATOM 665 C CA . GLN A 1 85 ? 21.330 4.371 -27.657 1.00 85.69 85 GLN A CA 1
ATOM 666 C C . GLN A 1 85 ? 20.177 5.376 -27.696 1.00 85.69 85 GLN A C 1
ATOM 668 O O . GLN A 1 85 ? 19.305 5.338 -26.825 1.00 85.69 85 GLN A O 1
ATOM 673 N N . PRO A 1 86 ? 20.146 6.288 -28.683 1.00 86.88 86 PRO A N 1
ATOM 674 C CA . PRO A 1 86 ? 18.980 7.136 -28.881 1.00 86.88 86 PRO A CA 1
ATOM 675 C C . PRO A 1 86 ? 17.764 6.271 -29.227 1.00 86.88 86 PRO A C 1
ATOM 677 O O . PRO A 1 86 ? 17.899 5.268 -29.933 1.00 86.88 86 PRO A O 1
ATOM 680 N N . PHE A 1 87 ? 16.579 6.688 -28.774 1.00 85.56 87 PHE A N 1
ATOM 681 C CA . PHE A 1 87 ? 15.342 5.956 -29.040 1.00 85.56 87 PHE A CA 1
ATOM 682 C C . PHE A 1 87 ? 15.109 5.812 -30.544 1.00 85.56 87 PHE A C 1
ATOM 684 O O . PHE A 1 87 ? 15.044 6.798 -31.282 1.00 85.56 87 PHE A O 1
ATOM 691 N N . GLN A 1 88 ? 14.972 4.572 -31.002 1.00 89.06 88 GLN A N 1
ATOM 692 C CA . GLN A 1 88 ? 14.767 4.260 -32.416 1.00 89.06 88 GLN A CA 1
ATOM 693 C C . GLN A 1 88 ? 13.289 4.353 -32.807 1.00 89.06 88 GLN A C 1
ATOM 695 O O . GLN A 1 88 ? 12.960 4.528 -33.981 1.00 89.06 88 GLN A O 1
ATOM 700 N N . ASN A 1 89 ? 12.389 4.195 -31.832 1.00 94.25 89 ASN A N 1
ATOM 701 C CA . ASN A 1 89 ? 10.947 4.109 -32.037 1.00 94.25 89 ASN A CA 1
ATOM 702 C C . ASN A 1 89 ? 10.178 4.681 -30.832 1.00 94.25 89 ASN A C 1
ATOM 704 O O . ASN A 1 89 ? 10.660 4.618 -29.704 1.00 94.25 89 ASN A O 1
ATOM 708 N N . GLY A 1 90 ? 8.943 5.148 -31.042 1.00 92.12 90 GLY A N 1
ATOM 709 C CA . GLY A 1 90 ? 8.072 5.654 -29.971 1.00 92.12 90 GLY A CA 1
ATOM 710 C C . GLY A 1 90 ? 7.693 4.592 -28.931 1.00 92.12 90 GLY A C 1
ATOM 711 O O . GLY A 1 90 ? 7.475 4.911 -27.769 1.00 92.12 90 GLY A O 1
ATOM 712 N N . PHE A 1 91 ? 7.693 3.305 -29.301 1.00 92.62 91 PHE A N 1
ATOM 713 C CA . PHE A 1 91 ? 7.531 2.227 -28.317 1.00 92.62 91 PHE A CA 1
ATOM 714 C C . PHE A 1 91 ? 8.679 2.178 -27.305 1.00 92.62 91 PHE A C 1
ATOM 716 O O . PHE A 1 91 ? 8.450 1.844 -26.149 1.00 92.62 91 PHE A O 1
ATOM 723 N N . GLU A 1 92 ? 9.903 2.508 -27.717 1.00 91.69 92 GLU A N 1
ATOM 724 C CA . GLU A 1 92 ? 11.062 2.521 -26.822 1.00 91.69 92 GLU A CA 1
ATOM 725 C C . GLU A 1 92 ? 10.961 3.663 -25.809 1.00 91.69 92 GLU A C 1
ATOM 727 O O . GLU A 1 92 ? 11.211 3.458 -24.624 1.00 91.69 92 GLU A O 1
ATOM 732 N N . GLU A 1 93 ? 10.477 4.825 -26.255 1.00 90.06 93 GLU A N 1
ATOM 733 C CA . GLU A 1 93 ? 10.149 5.958 -25.388 1.00 90.06 93 GLU A CA 1
ATOM 734 C C . GLU A 1 93 ? 9.058 5.585 -24.370 1.00 90.06 93 GLU A C 1
ATOM 736 O O . GLU A 1 93 ? 9.227 5.809 -23.173 1.00 90.06 93 GLU A O 1
ATOM 741 N N . MET A 1 94 ? 7.984 4.915 -24.807 1.00 90.94 94 MET A N 1
ATOM 742 C CA . MET A 1 94 ? 6.940 4.420 -23.899 1.00 90.94 94 MET A CA 1
ATOM 743 C C . MET A 1 94 ? 7.479 3.400 -22.889 1.00 90.94 94 MET A C 1
ATOM 745 O O . MET A 1 94 ? 7.118 3.452 -21.712 1.00 90.94 94 MET A O 1
ATOM 749 N N . ILE A 1 95 ? 8.347 2.478 -23.320 1.00 91.88 95 ILE A N 1
ATOM 750 C CA . ILE A 1 95 ? 8.986 1.497 -22.433 1.00 91.88 95 ILE A CA 1
ATOM 751 C C . ILE A 1 95 ? 9.851 2.216 -21.398 1.00 91.88 95 ILE A C 1
ATOM 753 O O . ILE A 1 95 ? 9.773 1.891 -20.214 1.00 91.88 95 ILE A O 1
ATOM 757 N N . GLN A 1 96 ? 10.641 3.203 -21.818 1.00 91.25 96 GLN A N 1
ATOM 758 C CA . GLN A 1 96 ? 11.481 3.977 -20.914 1.00 91.25 96 GLN A CA 1
ATOM 759 C C . GLN A 1 96 ? 10.635 4.768 -19.909 1.00 91.25 96 GLN A C 1
ATOM 761 O O . GLN A 1 96 ? 10.898 4.697 -18.714 1.00 91.25 96 GLN A O 1
ATOM 766 N N . TRP A 1 97 ? 9.563 5.437 -20.343 1.00 92.50 97 TRP A N 1
ATOM 767 C CA . TRP A 1 97 ? 8.649 6.139 -19.433 1.00 92.50 97 TRP A CA 1
ATOM 768 C C . TRP A 1 97 ? 7.918 5.203 -18.472 1.00 92.50 97 TRP A C 1
ATOM 770 O O . TRP A 1 97 ? 7.648 5.593 -17.339 1.00 92.50 97 TRP A O 1
ATOM 780 N N . THR A 1 98 ? 7.624 3.972 -18.895 1.00 93.12 98 THR A N 1
ATOM 781 C CA . THR A 1 98 ? 7.045 2.944 -18.018 1.00 93.12 98 THR A CA 1
ATOM 782 C C . THR A 1 98 ? 8.071 2.477 -16.979 1.00 93.12 98 THR A C 1
ATOM 784 O O . THR A 1 98 ? 7.734 2.342 -15.809 1.00 93.12 98 THR A O 1
ATOM 787 N N . ARG A 1 99 ? 9.343 2.292 -17.368 1.00 90.12 99 ARG A N 1
ATOM 788 C CA . ARG A 1 99 ? 10.443 1.955 -16.439 1.00 90.12 99 ARG A CA 1
ATOM 789 C C . ARG A 1 99 ? 10.735 3.076 -15.444 1.00 90.12 99 ARG A C 1
ATOM 791 O O . ARG A 1 99 ? 11.034 2.801 -14.291 1.00 90.12 99 ARG A O 1
ATOM 798 N N . GLU A 1 100 ? 10.640 4.323 -15.892 1.00 91.50 100 GLU A N 1
ATOM 799 C CA . GLU A 1 100 ? 10.796 5.517 -15.057 1.00 91.50 100 GLU A CA 1
ATOM 800 C C . GLU A 1 100 ? 9.568 5.800 -14.173 1.00 91.50 100 GLU A C 1
ATOM 802 O O . GLU A 1 100 ? 9.626 6.695 -13.334 1.00 91.50 100 GLU A O 1
ATOM 807 N N . GLY A 1 101 ? 8.451 5.084 -14.360 1.00 89.75 101 GLY A N 1
ATOM 808 C CA . GLY A 1 101 ? 7.206 5.297 -13.613 1.00 89.75 101 GLY A CA 1
ATOM 809 C C . GLY A 1 101 ? 6.422 6.556 -14.011 1.00 89.75 101 GLY A C 1
ATOM 810 O O . GLY A 1 101 ? 5.510 6.962 -13.297 1.00 89.75 101 GLY A O 1
ATOM 811 N N . LYS A 1 102 ? 6.756 7.191 -15.144 1.00 91.19 102 LYS A N 1
ATOM 812 C CA . LYS A 1 102 ? 6.026 8.353 -15.690 1.00 91.19 102 LYS A CA 1
ATOM 813 C C . LYS A 1 102 ? 4.715 7.952 -16.357 1.00 91.19 102 LYS A C 1
ATOM 815 O O . LYS A 1 102 ? 3.745 8.704 -16.322 1.00 91.19 102 LYS A O 1
ATOM 820 N N . LEU A 1 103 ? 4.713 6.796 -17.015 1.00 90.56 103 LEU A N 1
ATOM 821 C CA . LEU A 1 103 ? 3.555 6.250 -17.711 1.00 90.56 103 LEU A CA 1
ATOM 822 C C . LEU A 1 103 ? 2.944 5.120 -16.874 1.00 90.56 103 LEU A C 1
ATOM 824 O O . LEU A 1 103 ? 3.672 4.370 -16.225 1.00 90.56 103 LEU A O 1
ATOM 828 N N . TRP A 1 104 ? 1.613 5.016 -16.866 1.00 90.62 104 TRP A N 1
ATOM 829 C CA . TRP A 1 104 ? 0.905 3.974 -16.119 1.00 90.62 104 TRP A CA 1
ATOM 830 C C . TRP A 1 104 ? 1.270 2.572 -16.615 1.00 90.62 104 TRP A C 1
ATOM 832 O O . TRP A 1 104 ? 1.351 2.323 -17.818 1.00 90.62 104 TRP A O 1
ATOM 842 N N . ALA A 1 105 ? 1.450 1.637 -15.684 1.00 90.31 105 ALA A N 1
ATOM 843 C CA . ALA A 1 105 ? 1.590 0.231 -16.027 1.00 90.31 105 ALA A CA 1
ATOM 844 C C . ALA A 1 105 ? 0.249 -0.319 -16.538 1.00 90.31 105 ALA A C 1
ATOM 846 O O . ALA A 1 105 ? -0.816 0.030 -16.028 1.00 90.31 105 ALA A O 1
ATOM 847 N N . PHE A 1 106 ? 0.306 -1.176 -17.556 1.00 89.94 106 PHE A N 1
ATOM 848 C CA . PHE A 1 106 ? -0.872 -1.829 -18.123 1.00 89.94 106 PHE A CA 1
ATOM 849 C C . PHE A 1 106 ? -0.881 -3.326 -17.777 1.00 89.94 106 PHE A C 1
ATOM 851 O O . PHE A 1 106 ? 0.181 -3.952 -17.848 1.00 89.94 106 PHE A O 1
ATOM 858 N N . PRO A 1 107 ? -2.053 -3.932 -17.489 1.00 93.56 107 PRO A N 1
ATOM 859 C CA . PRO A 1 107 ? -3.396 -3.330 -17.440 1.00 93.56 107 PRO A CA 1
ATOM 860 C C . PRO A 1 107 ? -3.557 -2.316 -16.296 1.00 93.56 107 PRO A C 1
ATOM 862 O O . PRO A 1 107 ? -2.891 -2.440 -15.277 1.00 93.56 107 PRO A O 1
ATOM 865 N N . ILE A 1 108 ? -4.411 -1.304 -16.501 1.00 91.19 108 ILE A N 1
ATOM 866 C CA . ILE A 1 108 ? -4.616 -0.230 -15.518 1.00 91.19 108 ILE A CA 1
ATOM 867 C C . ILE A 1 108 ? -5.204 -0.833 -14.243 1.00 91.19 108 ILE A C 1
ATOM 869 O O . ILE A 1 108 ? -6.294 -1.406 -14.279 1.00 91.19 108 ILE A O 1
ATOM 873 N N . ASP A 1 109 ? -4.484 -0.653 -13.144 1.00 91.88 109 ASP A N 1
ATOM 874 C CA . ASP A 1 109 ? -4.931 -0.948 -11.792 1.00 91.88 109 ASP A CA 1
ATOM 875 C C . ASP A 1 109 ? -5.093 0.376 -11.032 1.00 91.88 109 ASP A C 1
ATOM 877 O O . ASP A 1 109 ? -4.176 1.199 -10.996 1.00 91.88 109 ASP A O 1
ATOM 881 N N . ASN A 1 110 ? -6.280 0.600 -10.466 1.00 92.06 110 ASN A N 1
ATOM 882 C CA . ASN A 1 110 ? -6.588 1.822 -9.722 1.00 92.06 110 ASN A CA 1
ATOM 883 C C . ASN A 1 110 ? -5.877 1.862 -8.360 1.00 92.06 110 ASN A C 1
ATOM 885 O O . ASN A 1 110 ? -5.767 2.936 -7.775 1.00 92.06 110 ASN A O 1
ATOM 889 N N . GLU A 1 111 ? -5.411 0.713 -7.868 1.00 88.12 111 GLU A N 1
ATOM 890 C CA . GLU A 1 111 ? -4.709 0.568 -6.589 1.00 88.12 111 GLU A CA 1
ATOM 891 C C . GLU A 1 111 ? -3.178 0.521 -6.781 1.00 88.12 111 GLU A C 1
ATOM 893 O O . GLU A 1 111 ? -2.421 0.347 -5.829 1.00 88.12 111 GLU A O 1
ATOM 898 N N . ALA A 1 112 ? -2.680 0.733 -8.008 1.00 87.94 112 ALA A N 1
ATOM 899 C CA . ALA A 1 112 ? -1.251 0.699 -8.304 1.00 87.94 112 ALA A CA 1
ATOM 900 C C . ALA A 1 112 ? -0.458 1.737 -7.487 1.00 87.94 112 ALA A C 1
ATOM 902 O O . ALA A 1 112 ? -0.625 2.947 -7.643 1.00 87.94 112 ALA A O 1
ATOM 903 N N . GLY A 1 113 ? 0.461 1.250 -6.649 1.00 85.31 113 GLY A N 1
ATOM 904 C CA . GLY A 1 113 ? 1.299 2.085 -5.783 1.00 85.31 113 GLY A CA 1
ATOM 905 C C . GLY A 1 113 ? 0.631 2.511 -4.472 1.00 85.31 113 GLY A C 1
ATOM 906 O O . GLY A 1 113 ? 1.258 3.228 -3.694 1.00 85.31 113 GLY A O 1
ATOM 907 N N . PHE A 1 114 ? -0.598 2.061 -4.213 1.00 86.75 114 PHE A N 1
ATOM 908 C CA . PHE A 1 114 ? -1.256 2.176 -2.920 1.00 86.75 114 PHE A CA 1
ATOM 909 C C . PHE A 1 114 ? -1.262 0.804 -2.241 1.00 86.75 114 PHE A C 1
ATOM 911 O O . PHE A 1 114 ? -2.056 -0.066 -2.582 1.00 86.75 114 PHE A O 1
ATOM 918 N N . ASP A 1 115 ? -0.348 0.615 -1.293 1.00 83.31 115 ASP A N 1
ATOM 919 C CA . ASP A 1 115 ? -0.337 -0.542 -0.400 1.00 83.31 115 ASP A CA 1
ATOM 920 C C . ASP A 1 115 ? -0.585 -0.034 1.019 1.00 83.31 115 ASP A C 1
ATOM 922 O O . ASP A 1 115 ? 0.140 0.836 1.512 1.00 83.31 115 ASP A O 1
ATOM 926 N N . ASP A 1 116 ? -1.634 -0.540 1.658 1.00 81.44 116 ASP A N 1
ATOM 927 C CA . ASP A 1 116 ? -2.034 -0.158 3.009 1.00 81.44 116 ASP A CA 1
ATOM 928 C C . ASP A 1 116 ? -1.189 -0.911 4.044 1.00 81.44 116 ASP A C 1
ATOM 930 O O . ASP A 1 116 ? -1.687 -1.706 4.834 1.00 81.44 116 ASP A O 1
ATOM 934 N N . ASP A 1 117 ? 0.132 -0.716 3.971 1.00 82.44 117 ASP A N 1
ATOM 935 C CA . ASP A 1 117 ? 1.141 -1.372 4.811 1.00 82.44 117 ASP A CA 1
ATOM 936 C C . ASP A 1 117 ? 1.087 -2.921 4.795 1.00 82.44 117 ASP A C 1
ATOM 938 O O . ASP A 1 117 ? 1.594 -3.571 5.714 1.00 82.44 117 ASP A O 1
ATOM 942 N N . GLY A 1 118 ? 0.489 -3.536 3.766 1.00 84.44 118 GLY A N 1
ATOM 943 C CA . GLY A 1 118 ? 0.244 -4.978 3.718 1.00 84.44 118 GLY A CA 1
ATOM 944 C C . GLY A 1 118 ? -0.832 -5.466 4.696 1.00 84.44 118 GLY A C 1
ATOM 945 O O . GLY A 1 118 ? -0.881 -6.660 4.999 1.00 84.44 118 GLY A O 1
ATOM 946 N N . SER A 1 119 ? -1.682 -4.571 5.207 1.00 88.00 119 SER A N 1
ATOM 947 C CA . SER A 1 119 ? -2.754 -4.923 6.133 1.00 88.00 119 SER A CA 1
ATOM 948 C C . SER A 1 119 ? -3.861 -5.723 5.455 1.00 88.00 119 SER A C 1
ATOM 950 O O . SER A 1 119 ? -4.410 -5.368 4.412 1.00 88.00 119 SER A O 1
ATOM 952 N N . GLU A 1 120 ? -4.255 -6.811 6.107 1.00 90.38 120 GLU A N 1
ATOM 953 C CA . GLU A 1 120 ? -5.350 -7.655 5.645 1.00 90.38 120 GLU A CA 1
ATOM 954 C C . GLU A 1 120 ? -6.722 -7.112 6.097 1.00 90.38 120 GLU A C 1
ATOM 956 O O . GLU A 1 120 ? -6.857 -6.301 7.021 1.00 90.38 120 GLU A O 1
ATOM 961 N N . PHE A 1 121 ? -7.800 -7.605 5.476 1.00 89.56 121 PHE A N 1
ATOM 962 C CA . PHE A 1 121 ? -9.168 -7.164 5.784 1.00 89.56 121 PHE A CA 1
ATOM 963 C C . PHE A 1 121 ? -9.567 -7.405 7.251 1.00 89.56 121 PHE A C 1
ATOM 965 O O . PHE A 1 121 ? -10.377 -6.664 7.811 1.00 89.56 121 PHE A O 1
ATOM 972 N N . HIS A 1 122 ? -9.022 -8.446 7.892 1.00 90.38 122 HIS A N 1
ATOM 973 C CA . HIS A 1 122 ? -9.354 -8.774 9.279 1.00 90.38 122 HIS A CA 1
ATOM 974 C C . HIS A 1 122 ? -8.780 -7.754 10.268 1.00 90.38 122 HIS A C 1
ATOM 976 O O . HIS A 1 122 ? -9.370 -7.564 11.327 1.00 90.38 122 HIS A O 1
ATOM 982 N N . GLU A 1 123 ? -7.724 -7.031 9.900 1.00 89.12 123 GLU A N 1
ATOM 983 C CA . GLU A 1 123 ? -7.163 -5.942 10.706 1.00 89.12 123 GLU A CA 1
ATOM 984 C C . GLU A 1 123 ? -8.043 -4.689 10.645 1.00 89.12 123 GLU A C 1
ATOM 986 O O . GLU A 1 123 ? -8.205 -3.984 11.638 1.00 89.12 123 GLU A O 1
ATOM 991 N N . HIS A 1 124 ? -8.698 -4.459 9.504 1.00 90.12 124 HIS A N 1
ATOM 992 C CA . HIS A 1 124 ? -9.639 -3.354 9.328 1.00 90.12 124 HIS A CA 1
ATOM 993 C C . HIS A 1 124 ? -10.987 -3.595 10.000 1.00 90.12 124 HIS A C 1
ATOM 995 O O . HIS A 1 124 ? -11.619 -2.640 10.459 1.00 90.12 124 HIS A O 1
ATOM 1001 N N . ILE A 1 125 ? -11.450 -4.847 10.003 1.00 89.81 125 ILE A N 1
ATOM 1002 C CA . ILE A 1 125 ? -12.795 -5.207 10.459 1.00 89.81 125 ILE A CA 1
ATOM 1003 C C . ILE A 1 125 ? -12.797 -5.597 11.939 1.00 89.81 125 ILE A C 1
ATOM 1005 O O . ILE A 1 125 ? -13.677 -5.155 12.680 1.00 89.81 125 ILE A O 1
ATOM 1009 N N . PHE A 1 126 ? -11.826 -6.394 12.390 1.00 89.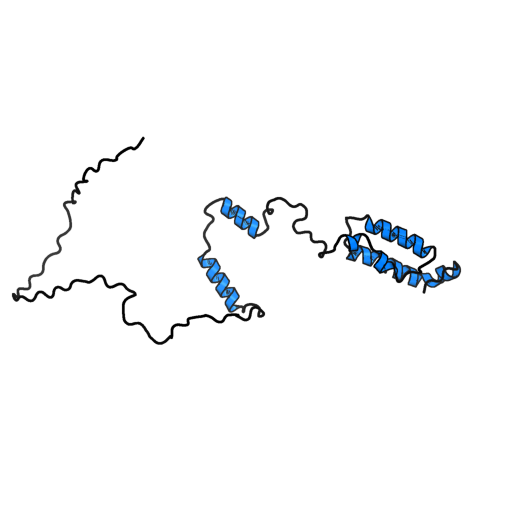62 126 PHE A N 1
ATOM 1010 C CA . PHE A 1 126 ? -11.789 -6.923 13.754 1.00 89.62 126 PHE A CA 1
ATOM 1011 C C . PHE A 1 126 ? -10.858 -6.105 14.651 1.00 89.62 126 PHE A C 1
ATOM 1013 O O . PHE A 1 126 ? -9.777 -6.544 15.043 1.00 89.62 126 PHE A O 1
ATOM 1020 N N . LEU A 1 127 ? -11.334 -4.924 15.043 1.00 88.12 127 LEU A N 1
ATOM 1021 C CA . LEU A 1 127 ? -10.645 -4.041 15.992 1.00 88.12 127 LEU A CA 1
ATOM 1022 C C . LEU A 1 127 ? -10.831 -4.458 17.464 1.00 88.12 127 LEU A C 1
ATOM 1024 O O . LEU A 1 127 ? -10.303 -3.806 18.362 1.00 88.12 127 LEU A O 1
ATOM 1028 N N . ASP A 1 128 ? -11.539 -5.562 17.726 1.00 85.38 128 ASP A N 1
ATOM 1029 C CA . ASP A 1 128 ? -11.799 -6.076 19.079 1.00 85.38 128 ASP A CA 1
ATOM 1030 C C . ASP A 1 128 ? -10.521 -6.405 19.860 1.00 85.38 128 ASP A C 1
ATOM 1032 O O . ASP A 1 128 ? -10.525 -6.321 21.088 1.00 85.38 128 ASP A O 1
ATOM 1036 N N . LYS A 1 129 ? -9.414 -6.707 19.164 1.00 85.56 129 LYS A N 1
ATOM 1037 C CA . LYS A 1 129 ? -8.093 -6.938 19.776 1.00 85.56 129 LYS A CA 1
ATOM 1038 C C . LYS A 1 129 ? -7.615 -5.729 20.590 1.00 85.56 129 LYS A C 1
ATOM 1040 O O . LYS A 1 129 ? -6.986 -5.893 21.625 1.00 85.56 129 LYS A O 1
ATOM 1045 N N . HIS A 1 130 ? -7.952 -4.517 20.150 1.00 83.31 130 HIS A N 1
ATOM 1046 C CA . HIS A 1 130 ? -7.573 -3.273 20.827 1.00 83.31 130 HIS A CA 1
ATOM 1047 C C . HIS A 1 130 ? -8.558 -2.876 21.939 1.00 83.31 130 HIS A C 1
ATOM 1049 O O . HIS A 1 130 ? -8.341 -1.889 22.637 1.00 83.31 130 HIS A O 1
ATOM 1055 N N . LEU A 1 131 ? -9.641 -3.641 22.127 1.00 82.50 131 LEU A N 1
ATOM 1056 C CA . LEU A 1 131 ? -10.633 -3.409 23.175 1.00 82.50 131 LEU A CA 1
ATOM 1057 C C . LEU A 1 131 ? -10.384 -4.226 24.455 1.00 82.50 131 LEU A C 1
ATOM 1059 O O . LEU A 1 131 ? -11.220 -4.186 25.359 1.00 82.50 131 LEU A O 1
ATOM 1063 N N . GLU A 1 132 ? -9.289 -4.987 24.550 1.00 80.06 132 GLU A N 1
ATOM 1064 C CA . GLU A 1 132 ? -8.964 -5.778 25.750 1.00 80.06 132 GLU A CA 1
ATOM 1065 C C . GLU A 1 132 ? -8.654 -4.907 26.973 1.00 80.06 132 GLU A C 1
ATOM 1067 O O . GLU A 1 132 ? -8.973 -5.292 28.098 1.00 80.06 132 GLU A O 1
ATOM 1072 N N . ASP A 1 133 ? -8.122 -3.708 26.736 1.00 78.06 133 ASP A N 1
ATOM 1073 C CA . ASP A 1 133 ? -7.799 -2.724 27.773 1.00 78.06 133 ASP A CA 1
ATOM 1074 C C . ASP A 1 133 ? -9.038 -2.022 28.351 1.00 78.06 133 ASP A C 1
ATOM 1076 O O . ASP A 1 133 ? -8.949 -1.314 29.351 1.00 78.06 133 ASP A O 1
ATOM 1080 N N . PHE A 1 134 ? -10.209 -2.196 27.732 1.00 79.62 134 PHE A N 1
ATOM 1081 C CA . PHE A 1 134 ? -11.455 -1.580 28.179 1.00 79.62 134 PHE A CA 1
ATOM 1082 C C . PHE A 1 134 ? -12.253 -2.539 29.073 1.00 79.62 134 PHE A C 1
ATOM 1084 O O . PHE A 1 134 ? -12.219 -3.761 28.884 1.00 79.62 134 PHE A O 1
ATOM 1091 N N . PRO A 1 135 ? -13.056 -2.019 30.022 1.00 82.31 135 PRO A N 1
ATOM 1092 C CA . PRO A 1 135 ? -13.917 -2.855 30.848 1.00 82.31 135 PRO A CA 1
ATOM 1093 C C . PRO A 1 135 ? -14.858 -3.699 29.975 1.00 82.31 135 PRO A C 1
ATOM 1095 O O . PRO A 1 135 ? -15.527 -3.189 29.078 1.00 82.31 135 PRO A O 1
ATOM 1098 N N . LYS A 1 136 ? -14.931 -5.009 30.252 1.00 77.50 136 LYS A N 1
ATOM 1099 C CA . LYS A 1 136 ? -15.717 -5.980 29.460 1.00 77.50 136 LYS A CA 1
ATOM 1100 C C . LYS A 1 136 ? -17.230 -5.769 29.548 1.00 77.50 136 LYS A C 1
ATOM 1102 O O . LYS A 1 136 ? -17.968 -6.277 28.711 1.00 77.50 136 LYS A O 1
ATOM 1107 N N . GLN A 1 137 ? -17.698 -5.065 30.575 1.00 77.50 137 GLN A N 1
ATOM 1108 C CA . GLN A 1 137 ? -19.109 -4.775 30.807 1.00 77.50 137 GLN A CA 1
ATOM 1109 C C . GLN A 1 137 ? -19.258 -3.311 31.221 1.00 77.50 137 GLN A C 1
ATOM 1111 O O . GLN A 1 137 ? -18.514 -2.827 32.071 1.00 77.50 137 GLN A O 1
ATOM 1116 N N . GLY A 1 138 ? -20.225 -2.612 30.625 1.00 83.00 138 GLY A N 1
ATOM 1117 C CA . GLY A 1 138 ? -20.591 -1.249 31.006 1.00 83.00 138 GLY A CA 1
ATOM 1118 C C . GLY A 1 138 ? -20.909 -0.335 29.817 1.00 83.00 138 GLY A C 1
ATOM 1119 O O . GLY A 1 138 ? -20.730 -0.727 28.663 1.00 83.00 138 GLY A O 1
ATOM 1120 N N . PRO A 1 139 ? -21.349 0.908 30.085 1.00 87.94 139 PRO A N 1
ATOM 1121 C CA . PRO A 1 139 ? -21.678 1.885 29.044 1.00 87.94 139 PRO A CA 1
ATOM 1122 C C . PRO A 1 139 ? -20.485 2.227 28.144 1.00 87.94 139 PRO A C 1
ATOM 1124 O O . PRO A 1 139 ? -20.655 2.444 26.948 1.00 87.94 139 PRO A O 1
ATOM 1127 N N . ILE A 1 140 ? -19.271 2.216 28.708 1.00 86.44 140 ILE A N 1
ATOM 1128 C CA . ILE A 1 140 ? -18.022 2.462 27.973 1.00 86.44 140 ILE A CA 1
ATOM 1129 C C . ILE A 1 140 ? -17.794 1.373 26.924 1.00 86.44 140 ILE A C 1
ATOM 1131 O O . ILE A 1 140 ? -17.419 1.688 25.799 1.00 86.44 140 ILE A O 1
ATOM 1135 N N . ARG A 1 141 ? -18.079 0.105 27.253 1.00 88.12 141 ARG A N 1
ATOM 1136 C CA . ARG A 1 141 ? -17.959 -0.999 26.296 1.00 88.12 141 ARG A CA 1
ATOM 1137 C C . ARG A 1 141 ? -18.916 -0.811 25.127 1.00 88.12 141 ARG A C 1
ATOM 1139 O O . ARG A 1 141 ? -18.487 -0.882 23.985 1.00 88.12 141 ARG A O 1
ATOM 1146 N N . HIS A 1 142 ? -20.174 -0.488 25.419 1.00 90.62 142 HIS A N 1
ATOM 1147 C CA . HIS A 1 142 ? -21.177 -0.249 24.385 1.00 90.62 142 HIS A CA 1
ATOM 1148 C C . HIS A 1 142 ? -20.814 0.940 23.482 1.00 90.62 142 HIS A C 1
ATOM 1150 O O . HIS A 1 142 ? -20.961 0.869 22.265 1.00 90.62 142 HIS A O 1
ATOM 1156 N N . PHE A 1 143 ? -20.289 2.023 24.063 1.00 91.25 143 PHE A N 1
ATOM 1157 C CA . PHE A 1 143 ? -19.788 3.161 23.296 1.00 91.25 143 PHE A CA 1
ATOM 1158 C C . PHE A 1 143 ? -18.601 2.771 22.407 1.00 91.25 143 PHE A C 1
ATOM 1160 O O . PHE A 1 143 ? -18.602 3.072 21.215 1.00 91.25 143 PHE A O 1
ATOM 1167 N N . MET A 1 144 ? -17.616 2.057 22.955 1.00 90.94 144 MET A N 1
ATOM 1168 C CA . MET A 1 144 ? -16.445 1.624 22.194 1.00 90.94 144 MET A CA 1
ATOM 1169 C C . MET A 1 144 ? -16.795 0.624 21.089 1.00 90.94 144 MET A C 1
ATOM 1171 O O . MET A 1 144 ? -16.209 0.704 20.019 1.00 90.94 144 MET A O 1
ATOM 1175 N N . GLU A 1 145 ? -17.782 -0.251 21.288 1.00 90.12 145 GLU A N 1
ATOM 1176 C CA . GLU A 1 145 ? -18.307 -1.139 20.240 1.00 90.12 145 GLU A CA 1
ATOM 1177 C C . GLU A 1 145 ? -18.925 -0.355 19.071 1.00 90.12 145 GLU A C 1
ATOM 1179 O O . GLU A 1 145 ? -18.779 -0.734 17.909 1.00 90.12 145 GLU A O 1
ATOM 1184 N N . LEU A 1 146 ? -19.584 0.775 19.348 1.00 92.25 146 LEU A N 1
ATOM 1185 C CA . LEU A 1 146 ? -20.086 1.666 18.298 1.00 92.25 146 LEU A CA 1
ATOM 1186 C C . LEU A 1 146 ? -18.943 2.377 17.570 1.00 92.25 146 LEU A C 1
ATOM 1188 O O . LEU A 1 146 ? -18.986 2.498 16.345 1.00 92.25 146 LEU A O 1
ATOM 1192 N N . VAL A 1 147 ? -17.913 2.812 18.302 1.00 92.38 147 VAL A N 1
ATOM 1193 C CA . VAL A 1 147 ? -16.711 3.424 17.720 1.00 92.38 147 VAL A CA 1
ATOM 1194 C C . VAL A 1 147 ? -15.991 2.427 16.813 1.00 92.38 147 VAL A C 1
ATOM 1196 O O . VAL A 1 147 ? -15.732 2.750 15.656 1.00 92.38 147 VAL A O 1
ATOM 1199 N N . THR A 1 148 ? -15.730 1.200 17.273 1.00 91.00 148 THR A N 1
ATOM 1200 C CA . THR A 1 148 ? -15.073 0.172 16.452 1.00 91.00 148 THR A CA 1
ATOM 1201 C C . THR A 1 148 ? -15.934 -0.254 15.267 1.00 91.00 148 THR A C 1
ATOM 1203 O O . THR A 1 148 ? -15.399 -0.452 14.179 1.00 91.00 148 THR A O 1
ATOM 1206 N N . CYS A 1 149 ? -17.263 -0.305 15.412 1.00 92.62 149 CYS A N 1
ATOM 1207 C CA . CYS A 1 149 ? -18.179 -0.528 14.288 1.00 92.62 149 CYS A CA 1
ATOM 1208 C C . CYS A 1 149 ? -18.154 0.621 13.261 1.00 92.62 149 CYS A C 1
ATOM 1210 O O . CYS A 1 149 ? -18.302 0.392 12.060 1.00 92.62 149 CYS A O 1
ATOM 1212 N N . GLY A 1 150 ? -17.972 1.865 13.709 1.00 92.75 150 GLY A N 1
ATOM 1213 C CA . GLY A 1 150 ? -17.788 3.020 12.829 1.00 92.75 150 GLY A CA 1
ATOM 1214 C C . GLY A 1 150 ? -16.447 2.978 12.094 1.00 92.75 150 GLY A C 1
ATOM 1215 O O . GLY A 1 150 ? -16.399 3.177 10.881 1.00 92.75 150 GLY A O 1
ATOM 1216 N N . LEU A 1 151 ? -15.369 2.657 12.813 1.00 93.38 151 LEU A N 1
ATOM 1217 C CA . LEU A 1 151 ? -14.021 2.539 12.257 1.00 93.38 151 LEU A CA 1
ATOM 1218 C C . LEU A 1 151 ? -13.902 1.370 11.272 1.00 93.38 151 LEU A C 1
ATOM 1220 O O . LEU A 1 151 ? -13.235 1.508 10.247 1.00 93.38 151 LEU A O 1
ATOM 1224 N N . SER A 1 152 ? -14.574 0.243 11.516 1.00 91.75 152 SER A N 1
ATOM 1225 C CA . SER A 1 152 ? -14.541 -0.910 10.605 1.00 91.75 152 SER A CA 1
ATOM 1226 C C . SER A 1 152 ? -15.242 -0.646 9.274 1.00 91.75 152 SER A C 1
ATOM 1228 O O . SER A 1 152 ? -14.836 -1.180 8.246 1.00 91.75 152 SER A O 1
ATOM 1230 N N . LYS A 1 153 ? -16.246 0.237 9.262 1.00 93.06 153 LYS A N 1
ATOM 1231 C CA . LYS A 1 153 ? -16.957 0.661 8.046 1.00 93.06 153 LYS A CA 1
ATOM 1232 C C . LYS A 1 153 ? -16.240 1.757 7.263 1.00 93.06 153 LYS A C 1
ATOM 1234 O O . LYS A 1 153 ? -16.737 2.142 6.210 1.00 93.06 153 LYS A O 1
ATOM 1239 N N . ASN A 1 154 ? -15.123 2.279 7.768 1.00 92.25 154 ASN A N 1
ATOM 1240 C CA . ASN A 1 154 ? -14.395 3.362 7.123 1.00 92.25 154 ASN A CA 1
ATOM 1241 C C . ASN A 1 154 ? -13.317 2.816 6.160 1.00 92.25 154 ASN A C 1
ATOM 1243 O O . ASN A 1 154 ? -12.365 2.193 6.648 1.00 92.25 154 ASN A O 1
ATOM 1247 N N . PRO A 1 155 ? -13.430 3.064 4.835 1.00 89.69 155 PRO A N 1
ATOM 1248 C CA . PRO A 1 155 ? -12.433 2.658 3.839 1.00 89.69 155 PRO A CA 1
ATOM 1249 C C . PRO A 1 155 ? -11.288 3.666 3.657 1.00 89.69 155 PRO A C 1
ATOM 1251 O O . PRO A 1 155 ? -10.344 3.384 2.936 1.00 89.69 155 PRO A O 1
ATOM 1254 N N . HIS A 1 156 ? -11.386 4.864 4.240 1.00 88.88 156 HIS A N 1
ATOM 1255 C CA . HIS A 1 156 ? -10.423 5.949 4.016 1.00 88.88 156 HIS A CA 1
ATOM 1256 C C . HIS A 1 156 ? -9.311 6.015 5.067 1.00 88.88 156 HIS A C 1
ATOM 1258 O O . HIS A 1 156 ? -8.405 6.832 4.929 1.00 88.88 156 HIS A O 1
ATOM 1264 N N . LEU A 1 157 ? -9.413 5.218 6.133 1.00 90.12 157 LEU A N 1
ATOM 1265 C CA . LEU A 1 157 ? -8.448 5.200 7.230 1.00 90.12 157 LEU A CA 1
ATOM 1266 C C . LEU A 1 157 ? -7.655 3.900 7.204 1.00 90.12 157 LEU A C 1
ATOM 1268 O O . LEU A 1 157 ? -8.264 2.832 7.116 1.00 90.12 157 LEU A O 1
ATOM 1272 N N . SER A 1 158 ? -6.342 4.011 7.392 1.00 91.12 158 SER A N 1
ATOM 1273 C CA . SER A 1 158 ? -5.464 2.858 7.599 1.00 91.12 158 SER A CA 1
ATOM 1274 C C . SER A 1 158 ? -5.640 2.266 8.998 1.00 91.12 158 SER A C 1
ATOM 1276 O O . SER A 1 158 ? -6.163 2.916 9.915 1.00 91.12 158 SER A O 1
ATOM 1278 N N . VAL A 1 159 ? -5.155 1.040 9.206 1.00 90.56 159 VAL A N 1
ATOM 1279 C CA . VAL A 1 159 ? -5.178 0.377 10.525 1.00 90.56 159 VAL A CA 1
ATOM 1280 C C . VAL A 1 159 ? -4.507 1.238 11.594 1.00 90.56 159 VAL A C 1
ATOM 1282 O O . VAL A 1 159 ? -5.064 1.406 12.678 1.00 90.56 159 VAL A O 1
ATOM 1285 N N . LYS A 1 160 ? -3.360 1.855 11.279 1.00 91.12 160 LYS A N 1
ATOM 1286 C CA . LYS A 1 160 ? -2.617 2.724 12.209 1.00 91.12 160 LYS A CA 1
ATOM 1287 C C . LYS A 1 160 ? -3.490 3.863 12.735 1.00 91.12 160 LYS A C 1
ATOM 1289 O O . LYS A 1 160 ? -3.600 4.044 13.942 1.00 91.12 160 LYS A O 1
ATOM 1294 N N . GLN A 1 161 ? -4.199 4.553 11.844 1.00 91.88 161 GLN A N 1
ATOM 1295 C CA . GLN A 1 161 ? -5.104 5.642 12.225 1.00 91.88 161 GLN A CA 1
ATOM 1296 C C . GLN A 1 161 ? -6.279 5.134 13.071 1.00 91.88 161 GLN A C 1
ATOM 1298 O O . GLN A 1 161 ? -6.682 5.778 14.039 1.00 91.88 161 GLN A O 1
ATOM 1303 N N . LYS A 1 162 ? -6.832 3.957 12.746 1.00 91.88 162 LYS A N 1
ATOM 1304 C CA . LYS A 1 162 ? -7.903 3.340 13.549 1.00 91.88 162 LYS A CA 1
ATOM 1305 C C . LYS A 1 162 ? -7.427 3.018 14.968 1.00 91.88 162 LYS A C 1
ATOM 1307 O O . LYS A 1 162 ? -8.173 3.256 15.916 1.00 91.88 162 LYS A O 1
ATOM 1312 N N . VAL A 1 163 ? -6.200 2.523 15.121 1.00 91.25 163 VAL A N 1
ATOM 1313 C CA . VAL A 1 163 ? -5.589 2.243 16.429 1.00 91.25 163 VAL A CA 1
ATOM 1314 C C . VAL A 1 163 ? -5.338 3.534 17.206 1.00 91.25 163 VAL A C 1
ATOM 1316 O O . VAL A 1 163 ? -5.739 3.616 18.364 1.00 91.25 163 VAL A O 1
ATOM 1319 N N . GLU A 1 164 ? -4.801 4.573 16.564 1.00 93.00 164 GLU A N 1
ATOM 1320 C CA . GLU A 1 164 ? -4.599 5.894 17.181 1.00 93.00 164 GLU A CA 1
ATOM 1321 C C . GLU A 1 164 ? -5.905 6.475 17.746 1.00 93.00 164 GLU A C 1
ATOM 1323 O O . GLU A 1 164 ? -5.925 7.024 18.849 1.00 93.00 164 GLU A O 1
ATOM 1328 N N . HIS A 1 165 ? -7.027 6.311 17.037 1.00 92.06 165 HIS A N 1
ATOM 1329 C CA . HIS A 1 165 ? -8.334 6.728 17.546 1.00 92.06 165 HIS A CA 1
ATOM 1330 C C . HIS A 1 165 ? -8.737 5.976 18.821 1.00 92.06 165 HIS A C 1
ATOM 1332 O O . HIS A 1 165 ? -9.273 6.587 19.747 1.00 92.06 165 HIS A O 1
ATOM 1338 N N . ILE A 1 166 ? -8.488 4.667 18.889 1.00 90.12 166 ILE A N 1
ATOM 1339 C CA . ILE A 1 166 ? -8.812 3.844 20.064 1.00 90.12 166 ILE A CA 1
ATOM 1340 C C . ILE A 1 166 ? -7.915 4.226 21.248 1.00 90.12 166 ILE A C 1
ATOM 1342 O O . ILE A 1 166 ? -8.406 4.395 22.367 1.00 90.12 166 ILE A O 1
ATOM 1346 N N . GLU A 1 167 ? -6.620 4.426 21.005 1.00 91.06 167 GLU A N 1
ATOM 1347 C CA . GLU A 1 167 ? -5.657 4.870 22.018 1.00 91.06 167 GLU A CA 1
ATOM 1348 C C . GLU A 1 167 ? -5.989 6.263 22.558 1.00 91.06 167 GLU A C 1
ATOM 1350 O O . GLU A 1 167 ? -5.890 6.511 23.761 1.00 91.06 167 GLU A O 1
ATOM 1355 N N . TRP A 1 168 ? -6.466 7.165 21.699 1.00 94.38 168 TRP A N 1
ATOM 1356 C CA . TRP A 1 168 ? -6.929 8.478 22.132 1.00 94.38 168 TRP A CA 1
ATOM 1357 C C . TRP A 1 168 ? -8.094 8.373 23.126 1.00 94.38 168 TRP A C 1
ATOM 1359 O O . TRP A 1 168 ? -8.078 9.042 24.162 1.00 94.38 168 TRP A O 1
ATOM 1369 N N . PHE A 1 169 ? -9.073 7.496 22.869 1.00 90.81 169 PHE A N 1
ATOM 1370 C CA . PHE A 1 169 ? -10.167 7.253 23.817 1.00 90.81 169 PHE A CA 1
ATOM 1371 C C . PHE A 1 169 ? -9.666 6.676 25.138 1.00 90.81 169 PHE A C 1
ATOM 1373 O O . PHE A 1 169 ? -10.155 7.074 26.194 1.00 90.81 169 PHE A O 1
ATOM 1380 N N . LYS A 1 170 ? -8.680 5.776 25.098 1.00 87.88 170 LYS A N 1
ATOM 1381 C CA . LYS A 1 170 ? -8.067 5.214 26.306 1.00 87.88 170 LYS A CA 1
ATOM 1382 C C . LYS A 1 170 ? -7.477 6.319 27.187 1.00 87.88 170 LYS A C 1
ATOM 1384 O O . LYS A 1 170 ? -7.873 6.452 28.344 1.00 87.88 170 LYS A O 1
ATOM 1389 N N . ASN A 1 171 ? -6.637 7.175 26.606 1.00 91.44 171 ASN A N 1
ATOM 1390 C CA . ASN A 1 171 ? -6.034 8.307 27.315 1.00 91.44 171 ASN A CA 1
ATOM 1391 C C . ASN A 1 171 ? -7.100 9.281 27.842 1.00 91.44 171 ASN A C 1
ATOM 1393 O O . ASN A 1 171 ? -7.005 9.771 28.967 1.00 91.44 171 ASN A O 1
ATOM 1397 N N . TYR A 1 172 ? -8.156 9.522 27.062 1.00 91.62 172 TYR A N 1
ATOM 1398 C CA . TYR A 1 172 ? -9.265 10.377 27.474 1.00 91.62 172 TYR A CA 1
ATOM 1399 C C . TYR A 1 172 ? -10.012 9.829 28.701 1.00 91.62 172 TYR A C 1
ATOM 1401 O O . TYR A 1 172 ? -10.326 10.583 29.624 1.00 91.62 172 TYR A O 1
ATOM 1409 N N . PHE A 1 173 ? -10.294 8.524 28.746 1.00 89.25 173 PHE A N 1
ATOM 1410 C CA . PHE A 1 173 ? -10.947 7.915 29.907 1.00 89.25 173 PHE A CA 1
ATOM 1411 C C . PHE A 1 173 ? -10.040 7.891 31.138 1.00 89.25 173 PHE A C 1
ATOM 1413 O O . PHE A 1 173 ? -10.542 8.095 32.245 1.00 89.25 173 PHE A O 1
ATOM 1420 N N . ASP A 1 174 ? -8.727 7.731 30.955 1.00 86.88 174 ASP A N 1
ATOM 1421 C CA . ASP A 1 174 ? -7.746 7.821 32.038 1.00 86.88 174 ASP A CA 1
ATOM 1422 C C . ASP A 1 174 ? -7.714 9.215 32.682 1.00 86.88 174 ASP A C 1
ATOM 1424 O O . ASP A 1 174 ? -7.745 9.327 33.910 1.00 86.88 174 ASP A O 1
ATOM 1428 N N . GLU A 1 175 ? -7.750 10.285 31.884 1.00 90.06 175 GLU A N 1
ATOM 1429 C CA . GLU A 1 175 ? -7.817 11.662 32.394 1.00 90.06 175 GLU A CA 1
ATOM 1430 C C . GLU A 1 175 ? -9.144 11.989 33.096 1.00 90.06 175 GLU A C 1
ATOM 1432 O O . GLU A 1 175 ? -9.199 12.857 33.970 1.00 90.06 175 GLU A O 1
ATOM 1437 N N . LYS A 1 176 ? -10.241 11.323 32.711 1.00 89.19 176 LYS A N 1
ATOM 1438 C CA . LYS A 1 176 ? -11.599 11.590 33.220 1.00 89.19 176 LYS A CA 1
ATOM 1439 C C . LYS A 1 176 ? -12.065 10.578 34.271 1.00 89.19 176 LYS A C 1
ATOM 1441 O O . LYS A 1 176 ? -13.255 10.547 34.595 1.00 89.19 176 LYS A O 1
ATOM 1446 N N . LYS A 1 177 ? -11.144 9.811 34.869 1.00 82.88 177 LYS A N 1
ATOM 1447 C CA . LYS A 1 177 ? -11.430 8.816 35.922 1.00 82.88 177 LYS A CA 1
ATOM 1448 C C . LYS A 1 177 ? -12.254 9.368 37.088 1.00 82.88 177 LYS A C 1
ATOM 1450 O O . LYS A 1 177 ? -13.113 8.655 37.602 1.00 82.88 177 LYS A O 1
ATOM 1455 N N . ASP A 1 178 ? -12.047 10.621 37.484 1.00 85.69 178 ASP A N 1
ATOM 1456 C CA . ASP A 1 178 ? -12.788 11.223 38.600 1.00 85.69 178 ASP A CA 1
ATOM 1457 C C . ASP A 1 178 ? -14.285 11.390 38.283 1.00 85.69 178 ASP A C 1
ATOM 145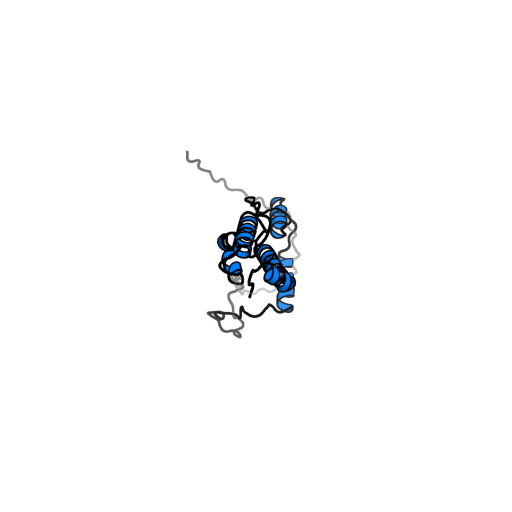9 O O . ASP A 1 178 ? -15.135 11.010 39.086 1.00 85.69 178 ASP A O 1
ATOM 1463 N N . ILE A 1 179 ? -14.617 11.821 37.063 1.00 88.38 179 ILE A N 1
ATOM 1464 C CA . ILE A 1 179 ? -16.007 11.970 36.589 1.00 88.38 179 ILE A CA 1
ATOM 1465 C C . ILE A 1 179 ? -16.676 10.597 36.420 1.00 88.38 179 ILE A C 1
ATOM 1467 O O . ILE A 1 179 ? -17.870 10.423 36.685 1.00 88.38 179 ILE A O 1
ATOM 1471 N N . LEU A 1 180 ? -15.904 9.592 35.999 1.00 83.00 180 LEU A N 1
ATOM 1472 C CA . LEU A 1 180 ? -16.393 8.218 35.878 1.00 83.00 180 LEU A CA 1
ATOM 1473 C C . LEU A 1 180 ? -16.739 7.623 37.249 1.00 83.00 180 LEU A C 1
ATOM 1475 O O . LEU A 1 180 ? -17.784 6.983 37.384 1.00 83.00 180 LEU A O 1
ATOM 1479 N N . LYS A 1 181 ? -15.929 7.903 38.280 1.00 81.69 181 LYS A N 1
ATOM 1480 C CA . LYS A 1 181 ? -16.216 7.500 39.666 1.00 81.69 181 LYS A CA 1
ATOM 1481 C C . LYS A 1 181 ? -17.480 8.166 40.208 1.00 81.69 181 LYS A C 1
ATOM 1483 O O . LYS A 1 181 ? -18.285 7.477 40.830 1.00 81.69 181 LYS A O 1
ATOM 1488 N N . GLU A 1 182 ? -17.691 9.455 39.935 1.00 83.94 182 GLU A N 1
ATOM 1489 C CA . GLU A 1 182 ? -18.933 10.162 40.297 1.00 83.94 182 GLU A CA 1
ATOM 1490 C C . GLU A 1 182 ? -20.170 9.540 39.635 1.00 83.94 182 GLU A C 1
ATOM 1492 O O . GLU A 1 182 ? -21.238 9.463 40.239 1.00 83.94 182 GLU A O 1
ATOM 1497 N N . SER A 1 183 ? -20.007 9.026 38.416 1.00 78.12 183 SER A N 1
ATOM 1498 C CA . SER A 1 183 ? -21.066 8.366 37.644 1.00 78.12 183 SER A CA 1
ATOM 1499 C C . SER A 1 183 ? -21.274 6.886 38.013 1.00 78.12 183 SER A C 1
ATOM 1501 O O . SER A 1 183 ? -22.111 6.215 37.412 1.00 78.12 183 SER A O 1
ATOM 1503 N N . GLY A 1 184 ? -20.514 6.352 38.977 1.00 74.19 184 GLY A N 1
ATOM 1504 C CA . GLY A 1 184 ? -20.589 4.951 39.405 1.00 74.19 184 GLY A CA 1
ATOM 1505 C C . GLY A 1 184 ? -19.943 3.946 38.442 1.00 74.19 184 GLY A C 1
ATOM 1506 O O . GLY A 1 184 ? -20.210 2.749 38.546 1.00 74.19 184 GLY A O 1
ATOM 1507 N N . ILE A 1 185 ? -19.097 4.400 37.510 1.00 75.75 185 ILE A N 1
ATOM 1508 C CA . ILE A 1 185 ? -18.408 3.554 36.528 1.00 75.75 185 ILE A CA 1
ATOM 1509 C C . ILE A 1 185 ? -16.953 3.358 36.968 1.00 75.75 185 ILE A C 1
ATOM 1511 O O . ILE A 1 185 ? -16.188 4.313 37.087 1.00 75.75 185 ILE A O 1
ATOM 1515 N N . GLN A 1 186 ? -16.553 2.105 37.194 1.00 68.06 186 GLN A N 1
ATOM 1516 C CA . GLN A 1 186 ? -15.169 1.758 37.519 1.00 68.06 186 GLN A CA 1
ATOM 1517 C C . GLN A 1 186 ? -14.395 1.457 36.231 1.00 68.06 186 GLN A C 1
ATOM 1519 O O . GLN A 1 186 ? -14.651 0.456 35.563 1.00 68.06 186 GLN A O 1
ATOM 1524 N N . PHE A 1 187 ? -13.461 2.339 35.886 1.00 68.00 187 PHE A N 1
ATOM 1525 C CA . PHE A 1 187 ? -12.498 2.156 34.802 1.00 68.00 187 PHE A CA 1
ATOM 1526 C C . PHE A 1 187 ? -11.120 1.939 35.440 1.00 68.00 187 PHE A C 1
ATOM 1528 O O . PHE A 1 187 ? -10.638 2.829 36.148 1.00 68.00 187 PHE A O 1
ATOM 1535 N N . ASN A 1 188 ? -10.553 0.739 35.273 1.00 61.00 188 ASN A N 1
ATOM 1536 C CA . ASN A 1 188 ? -9.232 0.377 35.799 1.00 61.00 188 ASN A CA 1
ATOM 1537 C C . ASN A 1 188 ? -8.148 0.828 34.827 1.00 61.00 188 ASN A C 1
ATOM 1539 O O . ASN A 1 188 ? -8.157 0.290 33.705 1.00 61.00 188 ASN A O 1
#

Organism: NCBI:txid89673

Sequence (188 aa):
MKVAKSSTPRVSTRPVHQIQFDEGSDSFADQEKTADHRKRKNIFKGKRLNIFDLKTATQEAPETGAAPSLWDVEFAQQLAAVNEQPFQNGFEEMIQWTREGKLWAFPIDNEAGFDDDGSEFHEHIFLDKHLEDFPKQGPIRHFMELVTCGLSKNPHLSVKQKVEHIEWFKNYFDEKKDILKESGIQFN

InterPro domains:
  IPR026299 Mitochondrial 28S ribosomal protein S31 [PF15433] (1-182)
  IPR026299 Mitochondrial 28S ribosomal protein S31 [PTHR13231] (1-186)

Radius of gyration: 42.29 Å; chains: 1; bounding box: 91×38×108 Å

Secondary structure (DSSP, 8-state):
---PPP-PPPP-PPPS--PPPP--------------------TTSS----SS---S---S---TTSPPPHHHHHHHHHHHHHH-----SHHHHHHHHHHTTSSPPSS--TTTT---TT--HHHHH-GGGGGTTS-SSSHHHHHHHHHHHHHHT-SSS-HHHHHHHHHHHHHHHHHTHHHHHHTT----

Foldseek 3Di:
DDDDDDDDDDDDDDDDDDDDDDDDDDDDDDDDDPVPPPPVDDPPPDDDPPPDDDDPDDDPDDPPPDDDDPVRVVVVVVVVVVVDDPDPDVVVVVVVCVVVVNDADPPDDPCVPPDLVVDDLCLLQVPVVLCPLWDPDDPVVVVVVVLSNVSSPDPPDGSVVSSVVSVVVVVVCVVCQVVCVVVVHDRD

pLDDT: mean 77.98, std 17.76, range [34.22, 94.38]